Protein AF-X1U0W4-F1 (afdb_monomer_lite)

pLDDT: mean 75.21, std 20.57, range [31.91, 95.62]

Foldseek 3Di:
DVVLCVVPVAQAAQWEADPDAQQPGAAFDVVQDDRTDGSLSSDPPQNPPDPPDDRPWADPLFQQPDPSCPPHSFFQTKAFELLQNAHCDDPDPVVVSSHDTHHACVNDPCQQPAWTMKGKRGNHDYVQQQDLDRPDDQDQRQNSQMHHACRCSNVVGPHDPRCSCCRNVNRDPQNKMKTFTRDPDDPFAGKIWIWHDDPPDPDIDTPDIDRCDPQDPVRVVVVVVVVPD

Secondary structure (DSSP, 8-state):
-HHHHHHHSSPPPSEE--SSPPTT---S-TTTS--SEEGGGGSTTTT---TTPPPSS--TT-----TTTTT-TTBSSEEEETTTS-BS--S-TT-GGGBSSPPPGGG-SSGGGSEEEEE-SBSEE-GGGG-SS-SS---SSTTTT---TT-GGGGTS-PPTTTHHHHHH-SSGGGEEEEEE---S-SSPEEEEEEE--TT-SS-EEEEEEEE----HHHHHHHHHHTT-

Sequence (229 aa):
LFMYETENQTFPYSFHDSLTPPPGGYPGYGQYDRRAWWWFNYITNYSKKDKGKKTVIACPSKQIRNPKLIDNILCGNYGVNRSVCKSSDDIQSRREEFVGTPLSSSDILHPGQTLLIVDSGYSLISWWHVTDVPPVSLGSTIEDTAYVPGLEINKDKNLWPGQKWDAVTGRHPNKTINIGFADAKTSLPQRVEWYTRFADDAEFVLETVMVVEYLDESEIQAVIKDAGF

Structure (mmCIF, N/CA/C/O backbone):
data_AF-X1U0W4-F1
#
_entry.id   AF-X1U0W4-F1
#
loop_
_atom_site.group_PDB
_atom_site.id
_atom_site.type_symbol
_atom_site.label_atom_id
_atom_site.label_alt_id
_atom_site.label_comp_id
_atom_site.label_asym_id
_atom_site.label_entity_id
_atom_site.label_seq_id
_atom_site.pdbx_PDB_ins_code
_atom_site.Cartn_x
_atom_site.Cartn_y
_atom_site.Cartn_z
_atom_site.occupancy
_atom_site.B_iso_or_equiv
_atom_site.auth_seq_id
_atom_site.auth_comp_id
_atom_site.auth_asym_id
_atom_site.auth_atom_id
_atom_site.pdbx_PDB_model_num
ATOM 1 N N . LEU A 1 1 ? -2.675 -1.462 12.643 1.00 76.25 1 LEU A N 1
ATOM 2 C CA . LEU A 1 1 ? -3.984 -1.513 11.947 1.00 76.25 1 LEU A CA 1
ATOM 3 C C . LEU A 1 1 ? -5.050 -2.154 12.830 1.00 76.25 1 LEU A C 1
ATOM 5 O O . LEU A 1 1 ? -6.073 -1.524 13.031 1.00 76.25 1 LEU A O 1
ATOM 9 N N . PHE A 1 2 ? -4.772 -3.300 13.458 1.00 77.44 2 PHE A N 1
ATOM 10 C CA . PHE A 1 2 ? -5.705 -3.937 14.401 1.00 77.44 2 PHE A CA 1
ATOM 11 C C . PHE A 1 2 ? -6.130 -3.090 15.591 1.00 77.44 2 PHE A C 1
ATOM 13 O O . PHE A 1 2 ? -7.305 -3.078 15.902 1.00 77.44 2 PHE A O 1
ATOM 20 N N . MET A 1 3 ? -5.226 -2.334 16.228 1.00 78.88 3 MET A N 1
ATOM 21 C CA . MET A 1 3 ? -5.650 -1.421 17.307 1.00 78.88 3 MET A CA 1
ATOM 22 C C . MET A 1 3 ? -6.772 -0.488 16.855 1.00 78.88 3 MET A C 1
ATOM 24 O O . MET A 1 3 ? -7.764 -0.327 17.553 1.00 78.88 3 MET A O 1
ATOM 28 N N . TYR A 1 4 ? -6.605 0.095 15.665 1.00 83.62 4 TYR A N 1
ATOM 29 C CA . TYR A 1 4 ? -7.598 0.985 15.090 1.00 83.62 4 TYR A CA 1
ATOM 30 C C . TYR A 1 4 ? -8.909 0.238 14.842 1.00 83.62 4 TYR A C 1
ATOM 32 O O . TYR A 1 4 ? -9.966 0.745 15.198 1.00 83.62 4 TYR A O 1
ATOM 40 N N . GLU A 1 5 ? -8.844 -0.974 14.290 1.00 86.44 5 GLU A N 1
ATOM 41 C CA . GLU A 1 5 ? -10.023 -1.813 14.078 1.00 86.44 5 GLU A CA 1
ATOM 42 C C . GLU A 1 5 ? -10.738 -2.164 15.385 1.00 86.44 5 GLU A C 1
ATOM 44 O O . GLU A 1 5 ? -11.947 -1.996 15.470 1.00 86.44 5 GLU A O 1
ATOM 49 N N . THR A 1 6 ? -10.023 -2.572 16.433 1.00 84.81 6 THR A N 1
ATOM 50 C CA . THR A 1 6 ? -10.618 -2.864 17.744 1.00 84.81 6 THR A CA 1
ATOM 51 C C . THR A 1 6 ? -11.394 -1.662 18.288 1.00 84.81 6 THR A C 1
ATOM 53 O O . THR A 1 6 ? -12.482 -1.819 18.841 1.00 84.81 6 THR A O 1
ATOM 56 N N . GLU A 1 7 ? -10.862 -0.454 18.102 1.00 86.25 7 GLU A N 1
ATOM 57 C CA . GLU A 1 7 ? -11.475 0.792 18.569 1.00 86.25 7 GLU A CA 1
ATOM 58 C C . GLU A 1 7 ? -12.625 1.281 17.669 1.00 86.25 7 GLU A C 1
ATOM 60 O O . GLU A 1 7 ? -13.582 1.870 18.169 1.00 86.25 7 GLU A O 1
ATOM 65 N N . ASN A 1 8 ? -12.555 1.039 16.355 1.00 88.31 8 ASN A N 1
ATOM 66 C CA . ASN A 1 8 ? -13.447 1.643 15.351 1.00 88.31 8 ASN A CA 1
ATOM 67 C C . ASN A 1 8 ? -14.318 0.623 14.595 1.00 88.31 8 ASN A C 1
ATOM 69 O O . ASN A 1 8 ? -15.069 1.001 13.697 1.00 88.31 8 ASN A O 1
ATOM 73 N N . GLN A 1 9 ? -14.214 -0.662 14.937 1.00 90.75 9 GLN A N 1
ATOM 74 C CA . GLN A 1 9 ? -14.905 -1.811 14.334 1.00 90.75 9 GLN A CA 1
ATOM 75 C C . GLN A 1 9 ? -14.617 -2.048 12.841 1.00 90.75 9 GLN A C 1
ATOM 77 O O . GLN A 1 9 ? -15.222 -2.921 12.232 1.00 90.75 9 GLN A O 1
ATOM 82 N N . THR A 1 10 ? -13.703 -1.289 12.237 1.00 92.81 10 THR A N 1
ATOM 83 C CA . THR A 1 10 ? -13.303 -1.387 10.825 1.00 92.81 10 THR A CA 1
ATOM 84 C C . THR A 1 10 ? -11.822 -1.060 10.687 1.00 92.81 10 THR A C 1
ATOM 86 O O . THR A 1 10 ? -11.271 -0.290 11.479 1.00 92.81 10 THR A O 1
ATOM 89 N N . PHE A 1 11 ? -11.151 -1.615 9.676 1.00 93.38 11 PHE A N 1
ATOM 90 C CA . PHE A 1 11 ? -9.812 -1.153 9.314 1.00 93.38 11 PHE A CA 1
ATOM 91 C C . PHE A 1 11 ? -9.845 0.335 8.918 1.00 93.38 11 PHE A C 1
ATOM 93 O O . PHE A 1 11 ? -10.885 0.849 8.508 1.00 93.38 11 PHE A O 1
ATOM 100 N N . PRO A 1 12 ? -8.728 1.074 9.027 1.00 93.56 12 PRO A N 1
ATOM 101 C CA . PRO A 1 12 ? -8.729 2.468 8.615 1.00 93.56 12 PRO A CA 1
ATOM 102 C C . PRO A 1 12 ? -8.894 2.591 7.103 1.00 93.56 12 PRO A C 1
ATOM 104 O O . PRO A 1 12 ? -8.510 1.710 6.328 1.00 93.56 12 PRO A O 1
ATOM 107 N N . TYR A 1 13 ? -9.386 3.748 6.677 1.00 95.38 13 TYR A N 1
ATOM 108 C CA . TYR A 1 13 ? -9.339 4.124 5.274 1.00 95.38 13 TYR A CA 1
ATOM 109 C C . TYR A 1 13 ? -7.894 4.103 4.764 1.00 95.38 13 TYR A C 1
ATOM 111 O O . TYR A 1 13 ? -6.986 4.618 5.422 1.00 95.38 13 TYR A O 1
ATOM 119 N N . SER A 1 14 ? -7.673 3.551 3.566 1.00 93.75 14 SER A N 1
ATOM 120 C CA . SER A 1 14 ? -6.363 3.669 2.906 1.00 93.75 14 SER A CA 1
ATOM 121 C C . SER A 1 14 ? -6.021 5.118 2.587 1.00 93.75 14 SER A C 1
ATOM 123 O O . SER A 1 14 ? -4.880 5.556 2.748 1.00 93.75 14 SER A O 1
ATOM 125 N N . PHE A 1 15 ? -7.055 5.836 2.167 1.00 93.12 15 PHE A N 1
ATOM 126 C CA . PHE A 1 15 ? -7.071 7.230 1.792 1.00 93.12 15 PHE A CA 1
ATOM 127 C C . PHE A 1 15 ? -8.436 7.802 2.192 1.00 93.12 15 PHE A C 1
ATOM 129 O O . PHE A 1 15 ? -9.467 7.215 1.858 1.00 93.12 15 PHE A O 1
ATOM 136 N N . HIS A 1 16 ? -8.452 8.935 2.884 1.00 92.94 16 HIS A N 1
ATOM 137 C CA . HIS A 1 16 ? -9.664 9.644 3.272 1.00 92.94 16 HIS A CA 1
ATOM 138 C C . HIS A 1 16 ? -9.519 11.133 2.967 1.00 92.94 16 HIS A C 1
ATOM 140 O O . HIS A 1 16 ? -8.718 11.839 3.590 1.00 92.94 16 HIS A O 1
ATOM 146 N N . ASP A 1 17 ? -10.298 11.590 1.987 1.00 87.62 17 ASP A N 1
ATOM 147 C CA . ASP A 1 17 ? -10.369 12.999 1.617 1.00 87.62 17 ASP A CA 1
ATOM 148 C C . ASP A 1 17 ? -11.090 13.778 2.722 1.00 87.62 17 ASP A C 1
ATOM 150 O O . ASP A 1 17 ? -12.285 13.599 2.955 1.00 87.62 17 ASP A O 1
ATOM 154 N N . SER A 1 18 ? -10.339 14.603 3.448 1.00 84.31 18 SER A N 1
ATOM 155 C CA . SER A 1 18 ? -10.848 15.414 4.550 1.00 84.31 18 SER A CA 1
ATOM 156 C C . SER A 1 18 ? -10.426 16.860 4.353 1.00 84.31 18 SER A C 1
ATOM 158 O O . SER A 1 18 ? -9.273 17.153 4.036 1.00 84.31 18 SER A O 1
ATOM 160 N N . LEU A 1 19 ? -11.352 17.780 4.634 1.00 80.62 19 LEU A N 1
ATOM 161 C CA . LEU A 1 19 ? -11.098 19.222 4.614 1.00 80.62 19 LEU A CA 1
ATOM 162 C C . LEU A 1 19 ? -10.100 19.660 5.696 1.00 80.62 19 LEU A C 1
ATOM 164 O O . LEU A 1 19 ? -9.504 20.735 5.593 1.00 80.62 19 LEU A O 1
ATOM 168 N N . THR A 1 20 ? -9.922 18.852 6.743 1.00 89.00 20 THR A N 1
ATOM 169 C CA . THR A 1 20 ? -8.977 19.125 7.826 1.00 89.00 20 THR A CA 1
ATOM 170 C C . THR A 1 20 ? -7.677 18.353 7.606 1.00 89.00 20 THR A C 1
ATOM 172 O O . THR A 1 20 ? -7.717 17.149 7.357 1.00 89.00 20 THR A O 1
ATOM 175 N N . PRO A 1 21 ? -6.500 18.996 7.716 1.00 88.31 21 PRO A N 1
ATOM 176 C CA . PRO A 1 21 ? -5.234 18.290 7.575 1.00 88.31 21 PRO A CA 1
ATOM 177 C C . PRO A 1 21 ? -4.986 17.354 8.769 1.00 88.31 21 PRO A C 1
ATOM 179 O O . PRO A 1 21 ? -5.372 17.685 9.896 1.00 88.31 21 PRO A O 1
ATOM 182 N N . PRO A 1 22 ? -4.288 16.220 8.567 1.00 87.50 22 PRO A N 1
ATOM 183 C CA . PRO A 1 22 ? -3.859 15.384 9.678 1.00 87.50 22 PRO A CA 1
ATOM 184 C C . PRO A 1 22 ? -2.820 16.115 10.548 1.00 87.50 22 PRO A C 1
ATOM 186 O O . PRO A 1 22 ? -2.139 17.040 10.076 1.00 87.50 22 PRO A O 1
ATOM 189 N N . PRO A 1 23 ? -2.640 15.704 11.819 1.00 82.38 23 PRO A N 1
ATOM 190 C CA . PRO A 1 23 ? -1.612 16.277 12.679 1.00 82.38 23 PRO A CA 1
ATOM 191 C C . PRO A 1 23 ? -0.223 16.178 12.032 1.00 82.38 23 PRO A C 1
ATOM 193 O O . PRO A 1 23 ? 0.234 15.093 11.674 1.00 82.38 23 PRO A O 1
ATOM 196 N N . GLY A 1 24 ? 0.456 17.321 11.895 1.00 80.00 24 GLY A N 1
ATOM 197 C CA . GLY A 1 24 ? 1.764 17.416 11.238 1.00 80.00 24 GLY A CA 1
ATOM 198 C C . GLY A 1 24 ? 1.730 17.776 9.746 1.00 80.00 24 GLY A C 1
ATOM 199 O O . GLY A 1 24 ? 2.814 17.927 9.170 1.00 80.00 24 GLY A O 1
ATOM 200 N N . GLY A 1 25 ? 0.535 17.975 9.172 1.00 86.06 25 GLY A N 1
ATOM 201 C CA . GLY A 1 25 ? 0.306 18.365 7.777 1.00 86.06 25 GLY A CA 1
ATOM 202 C C . GLY A 1 25 ? 0.110 17.174 6.834 1.00 86.06 25 GLY A C 1
ATOM 203 O O . GLY A 1 25 ? 0.325 16.025 7.218 1.00 86.06 25 GLY A O 1
ATOM 204 N N . TYR A 1 26 ? -0.294 17.451 5.590 1.00 88.31 26 TYR A N 1
ATOM 205 C CA . TYR A 1 26 ? -0.472 16.411 4.573 1.00 88.31 26 TYR A CA 1
ATOM 206 C C . TYR A 1 26 ? 0.854 15.703 4.253 1.00 88.31 26 TYR A C 1
ATOM 208 O O . TYR A 1 26 ? 1.874 16.380 4.087 1.00 88.31 26 TYR A O 1
ATOM 216 N N . PRO A 1 27 ? 0.854 14.365 4.157 1.00 87.00 27 PRO A N 1
ATOM 217 C CA . PRO A 1 27 ? 2.030 13.608 3.761 1.00 87.00 27 PRO A CA 1
ATOM 218 C C . PRO A 1 27 ? 2.317 13.734 2.257 1.00 87.00 27 PRO A C 1
ATOM 220 O O . PRO A 1 27 ? 1.421 13.999 1.458 1.00 87.00 27 PRO A O 1
ATOM 223 N N . GLY A 1 28 ? 3.578 13.509 1.886 1.00 87.12 28 GLY A N 1
ATOM 224 C CA . GLY A 1 28 ? 4.042 13.546 0.499 1.00 87.12 28 GLY A CA 1
ATOM 225 C C . GLY A 1 28 ? 4.193 14.948 -0.091 1.00 87.12 28 GLY A C 1
ATOM 226 O O . GLY A 1 28 ? 4.258 15.954 0.620 1.00 87.12 28 GLY A O 1
ATOM 227 N N . TYR A 1 29 ? 4.296 15.010 -1.416 1.00 86.50 29 TYR A N 1
ATOM 228 C CA . TYR A 1 29 ? 4.468 16.242 -2.174 1.00 86.50 29 TYR A CA 1
ATOM 229 C C . TYR A 1 29 ? 3.191 16.554 -2.940 1.00 86.50 29 TYR A C 1
ATOM 231 O O . TYR A 1 29 ? 2.894 15.913 -3.941 1.00 86.50 29 TYR A O 1
ATOM 239 N N . GLY A 1 30 ? 2.478 17.610 -2.545 1.00 85.56 30 GLY A N 1
ATOM 240 C CA . GLY A 1 30 ? 1.173 17.957 -3.128 1.00 85.56 30 GLY A CA 1
ATOM 241 C C . GLY A 1 30 ? 1.150 18.290 -4.631 1.00 85.56 30 GLY A C 1
ATOM 242 O O . GLY A 1 30 ? 0.082 18.583 -5.152 1.00 85.56 30 GLY A O 1
ATOM 243 N N . GLN A 1 31 ? 2.297 18.294 -5.321 1.00 86.69 31 GLN A N 1
ATOM 244 C CA . GLN A 1 31 ? 2.361 18.338 -6.788 1.00 86.69 31 GLN A CA 1
ATOM 245 C C . GLN A 1 31 ? 2.055 16.970 -7.427 1.00 86.69 31 GLN A C 1
ATOM 247 O O . GLN A 1 31 ? 1.593 16.919 -8.563 1.00 86.69 31 GLN A O 1
ATOM 252 N N . TYR A 1 32 ? 2.355 15.879 -6.724 1.00 85.81 32 TYR A N 1
ATOM 253 C CA . TYR A 1 32 ? 2.266 14.503 -7.222 1.00 85.81 32 TYR A CA 1
ATOM 254 C C . TYR A 1 32 ? 1.276 13.663 -6.416 1.00 85.81 32 TYR A C 1
ATOM 256 O O . TYR A 1 32 ? 0.646 12.767 -6.967 1.00 85.81 32 TYR A O 1
ATOM 264 N N . ASP A 1 33 ? 1.149 13.971 -5.127 1.00 89.12 33 ASP A N 1
ATOM 265 C CA . ASP A 1 33 ? 0.367 13.216 -4.163 1.00 89.12 33 ASP A CA 1
ATOM 266 C C . ASP A 1 33 ? -0.932 13.942 -3.809 1.00 89.12 33 ASP A C 1
ATOM 268 O O . ASP A 1 33 ? -0.979 15.173 -3.677 1.00 89.12 33 ASP A O 1
ATOM 272 N N . ARG A 1 34 ? -1.990 13.159 -3.596 1.00 89.44 34 ARG A N 1
ATOM 273 C CA . ARG A 1 34 ? -3.270 13.671 -3.111 1.00 89.44 34 ARG A CA 1
ATOM 274 C C . ARG A 1 34 ? -3.130 14.173 -1.669 1.00 89.44 34 ARG A C 1
ATOM 276 O O . ARG A 1 34 ? -2.551 13.513 -0.804 1.00 89.44 34 ARG A O 1
ATOM 283 N N . ARG A 1 35 ? -3.703 15.348 -1.390 1.00 90.62 35 ARG A N 1
ATOM 284 C CA . ARG A 1 35 ? -3.776 15.913 -0.033 1.00 90.62 35 ARG A CA 1
ATOM 285 C C . ARG A 1 35 ? -4.922 15.261 0.724 1.00 90.62 35 ARG A C 1
ATOM 287 O O . ARG A 1 35 ? -6.070 15.573 0.447 1.00 90.62 35 ARG A O 1
ATOM 294 N N . ALA A 1 36 ? -4.603 14.377 1.658 1.00 90.56 36 ALA A N 1
ATOM 295 C CA . ALA A 1 36 ? -5.605 13.641 2.417 1.00 90.56 36 ALA A CA 1
ATOM 296 C C . ALA A 1 36 ? -5.029 13.014 3.684 1.00 90.56 36 ALA A C 1
ATOM 298 O O . ALA A 1 36 ? -3.831 13.123 3.971 1.00 90.56 36 ALA A O 1
ATOM 299 N N . TRP A 1 37 ? -5.899 12.325 4.415 1.00 92.94 37 TRP A N 1
ATOM 300 C CA . TRP A 1 37 ? -5.504 11.374 5.438 1.00 92.94 37 TRP A CA 1
ATOM 301 C C . TRP A 1 37 ? -5.190 10.039 4.779 1.00 92.94 37 TRP A C 1
ATOM 303 O O . TRP A 1 37 ? -5.964 9.530 3.975 1.00 92.94 37 TRP A O 1
ATOM 313 N N . TRP A 1 38 ? -4.057 9.460 5.138 1.00 92.12 38 TRP A N 1
ATOM 314 C CA . TRP A 1 38 ? -3.629 8.144 4.688 1.00 92.12 38 TRP A CA 1
ATOM 315 C C . TRP A 1 38 ? -3.721 7.164 5.850 1.00 92.12 38 TRP A C 1
ATOM 317 O O . TRP A 1 38 ? -3.696 7.575 7.010 1.00 92.12 38 TRP A O 1
ATOM 327 N N . TRP A 1 39 ? -3.789 5.865 5.563 1.00 92.38 39 TRP A N 1
ATOM 328 C CA . TRP A 1 39 ? -3.967 4.822 6.584 1.00 92.38 39 TRP A CA 1
ATOM 329 C C . TRP A 1 39 ? -3.039 4.957 7.800 1.00 92.38 39 TRP A C 1
ATOM 331 O O . TRP A 1 39 ? -3.448 4.713 8.933 1.00 92.38 39 TRP A O 1
ATOM 341 N N . PHE A 1 40 ? -1.788 5.374 7.591 1.00 88.12 40 PHE A N 1
ATOM 342 C CA . PHE A 1 40 ? -0.807 5.509 8.663 1.00 88.12 40 PHE A CA 1
ATOM 343 C C . PHE A 1 40 ? -1.086 6.697 9.590 1.00 88.12 40 PHE A C 1
ATOM 345 O O . PHE A 1 40 ? -0.627 6.695 10.727 1.00 88.12 40 PHE A O 1
ATOM 352 N N . ASN A 1 41 ? -1.876 7.688 9.159 1.00 87.75 41 ASN A N 1
ATOM 353 C CA . ASN A 1 41 ? -2.318 8.782 10.025 1.00 87.75 41 ASN A CA 1
ATOM 354 C C . ASN A 1 41 ? -3.247 8.293 11.143 1.00 87.75 41 ASN A C 1
ATOM 356 O O . ASN A 1 41 ? -3.365 8.964 12.164 1.00 87.75 41 ASN A O 1
ATOM 360 N N . TYR A 1 42 ? -3.869 7.126 10.962 1.00 85.50 42 TYR A N 1
ATOM 361 C CA . TYR A 1 42 ? -4.746 6.485 11.939 1.00 85.50 42 TYR A CA 1
ATOM 362 C C . TYR A 1 42 ? -4.006 5.553 12.904 1.00 85.50 42 TYR A C 1
ATOM 364 O O . TYR A 1 42 ? -4.624 4.930 13.763 1.00 85.50 42 TYR A O 1
ATOM 372 N N . ILE A 1 43 ? -2.683 5.434 12.776 1.00 79.12 43 ILE A N 1
ATOM 373 C CA . ILE A 1 43 ? -1.871 4.597 13.656 1.00 79.12 43 ILE A CA 1
ATOM 374 C C . ILE A 1 43 ? -1.323 5.446 14.799 1.00 79.12 43 ILE A C 1
ATOM 376 O O . ILE A 1 43 ? -0.653 6.463 14.592 1.00 79.12 43 ILE A O 1
ATOM 380 N N . THR A 1 44 ? -1.582 5.000 16.027 1.00 64.44 44 THR A N 1
ATOM 381 C CA . THR A 1 44 ? -1.081 5.622 17.253 1.00 64.44 44 THR A CA 1
ATOM 382 C C . THR A 1 44 ? 0.438 5.807 17.183 1.00 64.44 44 THR A C 1
ATOM 384 O O . THR A 1 44 ? 1.169 4.897 16.804 1.00 64.44 44 THR A O 1
ATOM 387 N N . ASN A 1 45 ? 0.922 6.992 17.566 1.00 59.53 45 ASN A N 1
ATOM 388 C CA . ASN A 1 45 ? 2.331 7.422 17.512 1.00 59.53 45 ASN A CA 1
ATOM 389 C C . ASN A 1 45 ? 2.906 7.779 16.130 1.00 59.53 45 ASN A C 1
ATOM 391 O O . ASN A 1 45 ? 4.031 8.273 16.092 1.00 59.53 45 ASN A O 1
ATOM 395 N N . TYR A 1 46 ? 2.162 7.661 15.024 1.00 59.88 46 TYR A N 1
ATOM 396 C CA . TYR A 1 46 ? 2.640 8.155 13.723 1.00 59.88 46 TYR A CA 1
ATOM 397 C C . TYR A 1 46 ? 2.937 9.669 13.747 1.00 59.88 46 TYR A C 1
ATOM 399 O O . TYR A 1 46 ? 3.966 10.132 13.258 1.00 59.88 46 TYR A O 1
ATOM 407 N N . SER A 1 47 ? 2.057 10.452 14.378 1.00 50.19 47 SER A N 1
ATOM 408 C CA . SER A 1 47 ? 2.147 11.918 14.427 1.00 50.19 47 SER A CA 1
ATOM 409 C C . SER A 1 47 ? 3.106 12.475 15.481 1.00 50.19 47 SER A C 1
ATOM 411 O O . SER A 1 47 ? 3.238 13.697 15.583 1.00 50.19 47 SER A O 1
ATOM 413 N N . LYS A 1 48 ? 3.796 11.631 16.262 1.00 48.94 48 LYS A N 1
ATOM 414 C CA . LYS A 1 48 ? 4.853 12.099 17.169 1.00 48.94 48 LYS A CA 1
ATOM 415 C C . LYS A 1 48 ? 6.098 12.421 16.336 1.00 48.94 48 LYS A C 1
ATOM 417 O O . LYS A 1 48 ? 7.083 11.692 16.358 1.00 48.94 48 LYS A O 1
ATOM 422 N N . LYS A 1 49 ? 6.040 13.537 15.594 1.00 45.28 49 LYS A N 1
ATOM 423 C CA . LYS A 1 49 ? 7.207 14.296 15.117 1.00 45.28 49 LYS A CA 1
ATOM 424 C C . LYS A 1 49 ? 7.974 14.780 16.349 1.00 45.28 49 LYS A C 1
ATOM 426 O O . LYS A 1 49 ? 7.927 15.956 16.700 1.00 45.28 49 LYS A O 1
ATOM 431 N N . ASP A 1 50 ? 8.627 13.863 17.043 1.00 40.91 50 ASP A N 1
ATOM 432 C CA . ASP A 1 50 ? 9.597 14.226 18.055 1.00 40.91 50 ASP A CA 1
ATOM 433 C C . ASP A 1 50 ? 10.935 14.451 17.357 1.00 40.91 50 ASP A C 1
ATOM 435 O O . ASP A 1 50 ? 11.287 13.734 16.414 1.00 40.91 50 ASP A O 1
ATOM 439 N N . LYS A 1 51 ? 11.638 15.507 17.762 1.00 39.34 51 LYS A N 1
ATOM 440 C CA . LYS A 1 51 ? 12.837 16.050 17.107 1.00 39.34 51 LYS A CA 1
ATOM 441 C C . LYS A 1 51 ? 14.002 15.047 17.142 1.00 39.34 51 LYS A C 1
ATOM 443 O O . LYS A 1 51 ? 14.926 15.200 17.931 1.00 39.34 51 LYS A O 1
ATOM 448 N N . GLY A 1 52 ? 13.957 14.029 16.285 1.00 46.94 52 GLY A N 1
ATOM 449 C CA . GLY A 1 52 ? 14.995 13.003 16.155 1.00 46.94 52 GLY A CA 1
ATOM 450 C C . GLY A 1 52 ? 14.491 11.574 15.939 1.00 46.94 52 GLY A C 1
ATOM 451 O O . GLY A 1 52 ? 15.302 10.720 15.589 1.00 46.94 52 GLY A O 1
ATOM 452 N N . LYS A 1 53 ? 13.189 11.287 16.095 1.00 44.44 53 LYS A N 1
ATOM 453 C CA . LYS A 1 53 ? 12.650 9.931 15.880 1.00 44.44 53 LYS A CA 1
ATOM 454 C C . LYS A 1 53 ? 12.095 9.778 14.462 1.00 44.44 53 LYS A C 1
ATOM 456 O O . LYS A 1 53 ? 11.246 10.552 14.024 1.00 44.44 53 LYS A O 1
ATOM 461 N N . LYS A 1 54 ? 12.628 8.795 13.726 1.00 48.56 54 LYS A N 1
ATOM 462 C CA . LYS A 1 54 ? 12.208 8.455 12.358 1.00 48.56 54 LYS A CA 1
ATOM 463 C C . LYS A 1 54 ? 10.743 8.002 12.346 1.00 48.56 54 LYS A C 1
ATOM 465 O O . LYS A 1 54 ? 10.279 7.342 13.270 1.00 48.56 54 LYS A O 1
ATOM 470 N N . THR A 1 55 ? 10.032 8.349 11.276 1.00 52.47 55 THR A N 1
ATOM 471 C CA . THR A 1 55 ? 8.681 7.860 10.968 1.00 52.47 55 THR A CA 1
ATOM 472 C C . THR A 1 55 ? 8.635 6.335 11.020 1.00 52.47 55 THR A C 1
ATOM 474 O O . THR A 1 55 ? 9.428 5.685 10.341 1.00 52.47 55 THR A O 1
ATOM 477 N N . VAL A 1 56 ? 7.684 5.778 11.775 1.00 57.03 56 VAL A N 1
ATOM 478 C CA . VAL A 1 56 ? 7.552 4.326 12.022 1.00 57.03 56 VAL A CA 1
ATOM 479 C C . VAL A 1 56 ? 7.323 3.524 10.731 1.00 57.03 56 VAL A C 1
ATOM 481 O O . VAL A 1 56 ? 7.650 2.346 10.670 1.00 57.03 56 VAL A O 1
ATOM 484 N N . ILE A 1 57 ? 6.800 4.152 9.672 1.00 70.12 57 ILE A N 1
ATOM 485 C CA . ILE A 1 57 ? 6.371 3.464 8.444 1.00 70.12 57 ILE A CA 1
ATOM 486 C C . ILE A 1 57 ? 7.253 3.876 7.267 1.00 70.12 57 ILE A C 1
ATOM 488 O O . ILE A 1 57 ? 6.791 4.411 6.262 1.00 70.12 57 ILE A O 1
ATOM 492 N N . ALA A 1 58 ? 8.556 3.660 7.419 1.00 74.25 58 ALA A N 1
ATOM 493 C CA . ALA A 1 58 ? 9.512 3.783 6.330 1.00 74.25 58 ALA A CA 1
ATOM 494 C C . ALA A 1 58 ? 10.259 2.462 6.154 1.00 74.25 58 ALA A C 1
ATOM 496 O O . ALA A 1 58 ? 10.813 1.941 7.121 1.00 74.25 58 ALA A O 1
ATOM 497 N N . CYS A 1 59 ? 10.293 1.930 4.930 1.00 81.00 59 CYS A N 1
ATOM 498 C CA . CYS A 1 59 ? 11.128 0.766 4.649 1.00 81.00 59 CYS A CA 1
ATOM 499 C C . CYS A 1 59 ? 12.597 1.231 4.612 1.00 81.00 59 CYS A C 1
ATOM 501 O O . CYS A 1 59 ? 12.941 2.068 3.769 1.00 81.00 59 CYS A O 1
ATOM 503 N N . PRO A 1 60 ? 13.479 0.738 5.506 1.00 78.94 60 PRO A N 1
ATOM 504 C CA . PRO A 1 60 ? 14.880 1.162 5.532 1.00 78.94 60 PRO A CA 1
ATOM 505 C C . PRO A 1 60 ? 15.640 0.711 4.280 1.00 78.94 60 PRO A C 1
ATOM 507 O O . PRO A 1 60 ? 16.620 1.342 3.896 1.00 78.94 60 PRO A O 1
ATOM 510 N N . SER A 1 61 ? 15.160 -0.346 3.624 1.00 84.00 61 SER A N 1
ATOM 511 C CA . SER A 1 61 ? 15.757 -0.918 2.420 1.00 84.00 61 SER A CA 1
ATOM 512 C C . SER A 1 61 ? 15.282 -0.253 1.128 1.00 84.00 61 SER A C 1
ATOM 514 O O . SER A 1 61 ? 15.708 -0.671 0.056 1.00 84.00 61 SER A O 1
ATOM 516 N N . LYS A 1 62 ? 14.414 0.770 1.184 1.00 85.94 62 LYS A N 1
ATOM 517 C CA . LYS A 1 62 ? 13.899 1.439 -0.020 1.00 85.94 62 LYS A CA 1
ATOM 518 C C . LYS A 1 62 ? 15.036 2.014 -0.871 1.00 85.94 62 LYS A C 1
ATOM 520 O O . LYS A 1 62 ? 15.873 2.767 -0.377 1.00 85.94 62 LYS A O 1
ATOM 525 N N . GLN A 1 63 ? 15.046 1.717 -2.171 1.00 85.06 63 GLN A N 1
ATOM 526 C CA . GLN A 1 63 ? 16.107 2.147 -3.095 1.00 85.06 63 GLN A CA 1
ATOM 527 C C . GLN A 1 63 ? 15.608 3.147 -4.144 1.00 85.06 63 GLN A C 1
ATOM 529 O O . GLN A 1 63 ? 15.902 3.034 -5.339 1.00 85.06 63 GLN A O 1
ATOM 534 N N . ILE A 1 64 ? 14.857 4.159 -3.707 1.00 86.50 64 ILE A N 1
ATOM 535 C CA . ILE A 1 64 ? 14.368 5.216 -4.597 1.00 86.50 64 ILE A CA 1
ATOM 536 C C . ILE A 1 64 ? 15.499 6.192 -4.927 1.00 86.50 64 ILE A C 1
ATOM 538 O O . ILE A 1 64 ? 15.998 6.908 -4.064 1.00 86.50 64 ILE A O 1
ATOM 542 N N . ARG A 1 65 ? 15.871 6.260 -6.210 1.00 85.50 65 ARG A N 1
ATOM 543 C CA . ARG A 1 65 ? 16.984 7.103 -6.697 1.00 85.50 65 ARG A CA 1
ATOM 544 C C . ARG A 1 65 ? 16.562 8.495 -7.171 1.00 85.50 65 ARG A C 1
ATOM 546 O O . ARG A 1 65 ? 17.382 9.241 -7.696 1.00 85.50 65 ARG A O 1
ATOM 553 N N . ASN A 1 66 ? 15.286 8.845 -7.031 1.00 87.31 66 ASN A N 1
ATOM 554 C CA . ASN A 1 66 ? 14.777 10.162 -7.401 1.00 87.31 66 ASN A CA 1
ATOM 555 C C . ASN A 1 66 ? 14.870 11.116 -6.198 1.00 87.31 66 ASN A C 1
ATOM 557 O O . ASN A 1 66 ? 14.167 10.885 -5.212 1.00 87.31 66 ASN A O 1
ATOM 561 N N . PRO A 1 67 ? 15.658 12.208 -6.273 1.00 85.75 67 PRO A N 1
ATOM 562 C CA . PRO A 1 67 ? 15.798 13.160 -5.169 1.00 85.75 67 PRO A CA 1
ATOM 563 C C . PRO A 1 67 ? 14.471 13.781 -4.727 1.00 85.75 67 PRO A C 1
ATOM 565 O O . PRO A 1 67 ? 14.311 14.126 -3.566 1.00 85.75 67 PRO A O 1
ATOM 568 N N . LYS A 1 68 ? 13.490 13.886 -5.634 1.00 85.12 68 LYS A N 1
ATOM 569 C CA . LYS A 1 68 ? 12.152 14.396 -5.309 1.00 85.12 68 LYS A CA 1
ATOM 5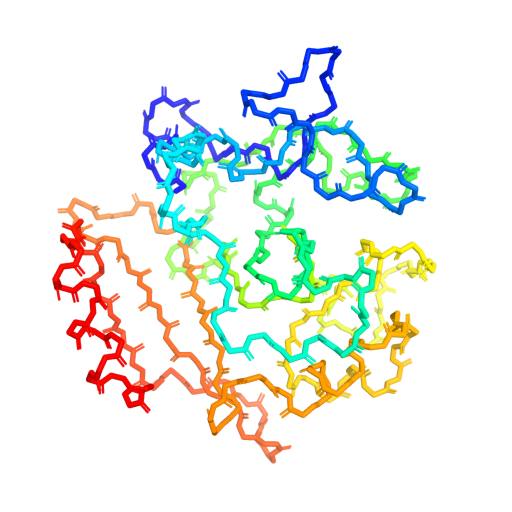70 C C . LYS A 1 68 ? 11.301 13.410 -4.518 1.00 85.12 68 LYS A C 1
ATOM 572 O O . LYS A 1 68 ? 10.236 13.794 -4.072 1.00 85.12 68 LYS A O 1
ATOM 577 N N . LEU A 1 69 ? 11.696 12.143 -4.424 1.00 86.19 69 LEU A N 1
ATOM 578 C CA . LEU A 1 69 ? 10.908 11.088 -3.785 1.00 86.19 69 LEU A CA 1
ATOM 579 C C . LEU A 1 69 ? 11.627 10.454 -2.587 1.00 86.19 69 LEU A C 1
ATOM 581 O O . LEU A 1 69 ? 11.007 9.689 -1.856 1.00 86.19 69 LEU A O 1
ATOM 585 N N . ILE A 1 70 ? 12.909 10.762 -2.371 1.00 81.12 70 ILE A N 1
ATOM 586 C CA . ILE A 1 70 ? 13.728 10.126 -1.329 1.00 81.12 70 ILE A CA 1
ATOM 587 C C . ILE A 1 70 ? 13.169 10.381 0.080 1.00 81.12 70 ILE A C 1
ATOM 589 O O . ILE A 1 70 ? 13.031 9.445 0.875 1.00 81.12 70 ILE A O 1
ATOM 593 N N . ASP A 1 71 ? 12.718 11.611 0.326 1.00 79.94 71 ASP A N 1
ATOM 594 C CA . ASP A 1 71 ? 12.071 12.031 1.571 1.00 79.94 71 ASP A CA 1
ATOM 595 C C . ASP A 1 71 ? 10.538 11.910 1.505 1.00 79.94 71 ASP A C 1
ATOM 597 O O . ASP A 1 71 ? 9.840 12.258 2.459 1.00 79.94 71 ASP A O 1
ATOM 601 N N . ASN A 1 72 ? 9.986 11.392 0.395 1.00 86.56 72 ASN A N 1
ATOM 602 C CA . ASN A 1 72 ? 8.554 11.137 0.295 1.00 86.56 72 ASN A CA 1
ATOM 603 C C . ASN A 1 72 ? 8.188 9.920 1.150 1.00 86.56 72 ASN A C 1
ATOM 605 O O . ASN A 1 72 ? 8.624 8.794 0.902 1.00 86.56 72 ASN A O 1
ATOM 609 N N . ILE A 1 73 ? 7.337 10.145 2.140 1.00 85.44 73 ILE A N 1
ATOM 610 C CA . ILE A 1 73 ? 6.805 9.099 3.016 1.00 85.44 73 ILE A CA 1
ATOM 611 C C . ILE A 1 73 ? 5.725 8.242 2.347 1.00 85.44 73 ILE A C 1
ATOM 613 O O . ILE A 1 73 ? 5.385 7.183 2.862 1.00 85.44 73 ILE A O 1
ATOM 617 N N . LEU A 1 74 ? 5.210 8.661 1.191 1.00 91.00 74 LEU A N 1
ATOM 618 C CA . LEU A 1 74 ? 4.262 7.879 0.404 1.00 91.00 74 LEU A CA 1
ATOM 619 C C . LEU A 1 74 ? 4.953 6.909 -0.554 1.00 91.00 74 LEU A C 1
ATOM 621 O O . LEU A 1 74 ? 4.304 6.007 -1.061 1.00 91.00 74 LEU A O 1
ATOM 625 N N . CYS A 1 75 ? 6.256 7.065 -0.809 1.00 91.31 75 CYS A N 1
ATOM 626 C CA . CYS A 1 75 ? 6.970 6.291 -1.822 1.00 91.31 75 CYS A CA 1
ATOM 627 C C . CYS A 1 75 ? 8.000 5.338 -1.215 1.00 91.31 75 CYS A C 1
ATOM 629 O O . CYS A 1 75 ? 8.799 5.722 -0.358 1.00 91.31 75 CYS A O 1
ATOM 631 N N . GLY A 1 76 ? 8.029 4.113 -1.742 1.00 88.06 76 GLY A N 1
ATOM 632 C CA . GLY A 1 76 ? 9.009 3.096 -1.359 1.00 88.06 76 GLY A CA 1
ATOM 633 C C . GLY A 1 76 ? 8.841 2.612 0.077 1.00 88.06 76 GLY A C 1
ATOM 634 O O . GLY A 1 76 ? 9.823 2.251 0.708 1.00 88.06 76 GLY A O 1
ATOM 635 N N . ASN A 1 77 ? 7.623 2.650 0.614 1.00 88.06 77 ASN A N 1
ATOM 636 C CA . ASN A 1 77 ? 7.320 2.234 1.984 1.00 88.06 77 ASN A CA 1
ATOM 637 C C . ASN A 1 77 ? 6.316 1.077 1.968 1.00 88.06 77 ASN A C 1
ATOM 639 O O . ASN A 1 77 ? 6.209 0.357 0.980 1.00 88.06 77 ASN A O 1
ATOM 643 N N . TYR A 1 78 ? 5.597 0.871 3.063 1.00 89.69 78 TYR A N 1
ATOM 644 C CA . TYR A 1 78 ? 4.565 -0.152 3.131 1.00 89.69 78 TYR A CA 1
ATOM 645 C C . TYR A 1 78 ? 3.253 0.362 2.524 1.00 89.69 78 TYR A C 1
ATOM 647 O O . TYR A 1 78 ? 2.832 1.488 2.803 1.00 89.69 78 TYR A O 1
ATOM 655 N N . GLY A 1 79 ? 2.620 -0.450 1.683 1.00 92.69 79 GLY A N 1
ATOM 656 C CA . GLY A 1 79 ? 1.323 -0.172 1.075 1.00 92.69 79 GLY A CA 1
ATOM 657 C C . GLY A 1 79 ? 0.234 -1.047 1.680 1.00 92.69 79 GLY A C 1
ATOM 658 O O . GLY A 1 79 ? 0.439 -2.247 1.853 1.00 92.69 79 GLY A O 1
ATOM 659 N N . VAL A 1 80 ? -0.924 -0.460 1.988 1.00 93.31 80 VAL A N 1
ATOM 660 C CA . VAL A 1 80 ? -2.096 -1.220 2.461 1.00 93.31 80 VAL A CA 1
ATOM 661 C C . VAL A 1 80 ? -2.961 -1.690 1.302 1.00 93.31 80 VAL A C 1
ATOM 663 O O . VAL A 1 80 ? -3.112 -0.983 0.302 1.00 93.31 80 VAL A O 1
ATOM 666 N N . ASN A 1 81 ? -3.553 -2.871 1.459 1.00 93.25 81 ASN A N 1
ATOM 667 C CA . ASN A 1 81 ? -4.481 -3.448 0.502 1.00 93.25 81 ASN A CA 1
ATOM 668 C C . ASN A 1 81 ? -5.771 -2.621 0.448 1.00 93.25 81 ASN A C 1
ATOM 670 O O . ASN A 1 81 ? -6.576 -2.632 1.380 1.00 93.25 81 ASN A O 1
ATOM 674 N N . ARG A 1 82 ? -5.982 -1.931 -0.673 1.00 92.81 82 ARG A N 1
ATOM 675 C CA . ARG A 1 82 ? -7.131 -1.047 -0.895 1.00 92.81 82 ARG A CA 1
ATOM 676 C C . ARG A 1 82 ? -8.479 -1.765 -0.945 1.00 92.81 82 ARG A C 1
ATOM 678 O O . ARG A 1 82 ? -9.497 -1.121 -0.728 1.00 92.81 82 ARG A O 1
ATOM 685 N N . SER A 1 83 ? -8.512 -3.068 -1.222 1.00 91.81 83 SER A N 1
ATOM 686 C CA . SER A 1 83 ? -9.760 -3.843 -1.162 1.00 91.81 83 SER A CA 1
ATOM 687 C C . SER A 1 83 ? -10.241 -4.052 0.278 1.00 91.81 83 SER A C 1
ATOM 689 O O . SER A 1 83 ? -11.434 -4.242 0.496 1.00 91.81 83 SER A O 1
ATOM 691 N N . VAL A 1 84 ? -9.323 -3.997 1.252 1.00 93.50 84 VAL A N 1
ATOM 692 C CA . VAL A 1 84 ? -9.609 -4.121 2.689 1.00 93.50 84 VAL A CA 1
ATOM 693 C C . VAL A 1 84 ? -9.717 -2.733 3.321 1.00 93.50 84 VAL A C 1
ATOM 695 O O . VAL A 1 84 ? -10.777 -2.341 3.808 1.00 93.50 84 VAL A O 1
ATOM 698 N N . CYS A 1 85 ? -8.637 -1.955 3.241 1.00 95.19 85 CYS A N 1
ATOM 699 C CA . CYS A 1 85 ? -8.588 -0.557 3.649 1.00 95.19 85 CYS A CA 1
ATOM 700 C C . CYS A 1 85 ? -9.136 0.302 2.503 1.00 95.19 85 CYS A C 1
ATOM 702 O O . CYS A 1 85 ? -8.366 0.873 1.731 1.00 95.19 85 CYS A O 1
ATOM 704 N N . LYS A 1 86 ? -10.455 0.373 2.328 1.00 95.31 86 LYS A N 1
ATOM 705 C CA . LYS A 1 86 ? -11.043 1.142 1.219 1.00 95.31 86 LYS A CA 1
ATOM 706 C C . LYS A 1 86 ? -10.712 2.630 1.303 1.00 95.31 86 LYS A C 1
ATOM 708 O O . LYS A 1 86 ? -10.332 3.146 2.353 1.00 95.31 86 LYS A O 1
ATOM 713 N N . SER A 1 87 ? -10.771 3.315 0.169 1.00 94.38 87 SER A N 1
ATOM 714 C CA . SER A 1 87 ? -10.660 4.770 0.109 1.00 94.38 87 SER A CA 1
ATOM 715 C C . SER A 1 87 ? -12.041 5.399 0.312 1.00 94.38 87 SER A C 1
ATOM 717 O O . SER A 1 87 ? -13.042 4.842 -0.133 1.00 94.38 87 SER A O 1
ATOM 719 N N . SER A 1 88 ? -12.121 6.560 0.967 1.00 93.56 88 SER A N 1
ATOM 720 C CA . SER A 1 88 ? -13.395 7.293 1.063 1.00 93.56 88 SER A CA 1
ATOM 721 C C . SER A 1 88 ? -13.851 7.791 -0.307 1.00 93.56 88 SER A C 1
ATOM 723 O O . SER A 1 88 ? -15.042 7.895 -0.569 1.00 93.56 88 SER A O 1
ATOM 725 N N . ASP A 1 89 ? -12.872 8.103 -1.156 1.00 87.12 89 ASP A N 1
ATOM 726 C CA . ASP A 1 89 ? -13.035 8.632 -2.498 1.00 87.12 89 ASP A CA 1
ATOM 727 C C . ASP A 1 89 ? -11.836 8.227 -3.375 1.00 87.12 89 ASP A C 1
ATOM 729 O O . ASP A 1 89 ? -10.697 8.101 -2.896 1.00 87.12 89 ASP A O 1
ATOM 733 N N . ASP A 1 90 ? -12.073 8.050 -4.671 1.00 84.06 90 ASP A N 1
ATOM 734 C CA . ASP A 1 90 ? -11.035 7.809 -5.671 1.00 84.06 90 ASP A CA 1
ATOM 735 C C . ASP A 1 90 ? -11.241 8.733 -6.876 1.00 84.06 90 ASP A C 1
ATOM 737 O O . ASP A 1 90 ? -12.358 8.997 -7.308 1.00 84.06 90 ASP A O 1
ATOM 741 N N . ILE A 1 91 ? -10.131 9.191 -7.452 1.00 73.69 91 ILE A N 1
ATOM 742 C CA . ILE A 1 91 ? -10.116 10.071 -8.622 1.00 73.69 91 ILE A CA 1
ATOM 743 C C . ILE A 1 91 ? -10.598 9.326 -9.876 1.00 73.69 91 ILE A C 1
ATOM 745 O O . ILE A 1 91 ? -11.068 9.946 -10.831 1.00 73.69 91 ILE A O 1
ATOM 749 N N . GLN A 1 92 ? -10.474 7.996 -9.911 1.00 74.88 92 GLN A N 1
ATOM 750 C CA . GLN A 1 92 ? -10.857 7.207 -11.078 1.00 74.88 92 GLN A CA 1
ATOM 751 C C . GLN A 1 92 ? -12.249 6.610 -10.933 1.00 74.88 92 GLN A C 1
ATOM 753 O O . GLN A 1 92 ? -12.472 5.719 -10.118 1.00 74.88 92 GLN A O 1
ATOM 758 N N . SER A 1 93 ? -13.143 6.986 -11.849 1.00 69.25 93 SER A N 1
ATOM 759 C CA . SER A 1 93 ? -14.509 6.450 -11.937 1.00 69.25 93 SER A CA 1
ATOM 760 C C . SER A 1 93 ? -14.587 4.932 -12.096 1.00 69.25 93 SER A C 1
ATOM 762 O O . SER A 1 93 ? -15.639 4.352 -11.897 1.00 69.25 93 SER A O 1
ATOM 764 N N . ARG A 1 94 ? -13.488 4.264 -12.460 1.00 77.19 94 ARG A N 1
ATOM 765 C CA . ARG A 1 94 ? -13.454 2.807 -12.635 1.00 77.19 94 ARG A CA 1
ATOM 766 C C . ARG A 1 94 ? -12.999 2.046 -11.390 1.00 77.19 94 ARG A C 1
ATOM 768 O O . ARG A 1 94 ? -12.944 0.826 -11.432 1.00 77.19 94 ARG A O 1
ATOM 775 N N . ARG A 1 95 ? -12.655 2.742 -10.303 1.00 84.38 95 ARG A N 1
ATOM 776 C CA . ARG A 1 95 ? -12.123 2.163 -9.056 1.00 84.38 95 ARG A CA 1
ATOM 777 C C . ARG A 1 95 ? -13.170 2.010 -7.959 1.00 84.38 95 ARG A C 1
ATOM 779 O O . ARG A 1 95 ? -12.824 1.965 -6.783 1.00 84.38 95 ARG A O 1
ATOM 786 N N . GLU A 1 96 ? -14.437 1.895 -8.343 1.00 86.06 96 GLU A N 1
ATOM 787 C CA . GLU A 1 96 ? -15.571 1.774 -7.420 1.00 86.06 96 GLU A CA 1
ATOM 788 C C . GLU A 1 96 ? -15.386 0.621 -6.418 1.00 86.06 96 GLU A C 1
ATOM 790 O O . GLU A 1 96 ? -15.756 0.755 -5.256 1.00 86.06 96 GLU A O 1
ATOM 795 N N . GLU A 1 97 ? -14.725 -0.477 -6.815 1.00 88.81 97 GLU A N 1
ATOM 796 C CA . GLU A 1 97 ? -14.444 -1.609 -5.915 1.00 88.81 97 GLU A CA 1
ATOM 797 C C . GLU A 1 97 ? -13.548 -1.243 -4.714 1.00 88.81 97 GLU A C 1
ATOM 799 O O . GLU A 1 97 ? -13.659 -1.851 -3.645 1.00 88.81 97 GLU A O 1
ATOM 804 N N . PHE A 1 98 ? -12.695 -0.223 -4.861 1.00 92.75 98 PHE A N 1
ATOM 805 C CA . PHE A 1 98 ? -11.767 0.249 -3.829 1.00 92.75 98 PHE A CA 1
ATOM 806 C C . PHE A 1 98 ? -12.314 1.439 -3.031 1.00 92.75 98 PHE A C 1
ATOM 808 O O . PHE A 1 98 ? -11.593 1.983 -2.192 1.00 92.75 98 PHE A O 1
ATOM 815 N N . VAL A 1 99 ? -13.561 1.852 -3.280 1.00 93.81 99 VAL A N 1
ATOM 816 C CA . VAL A 1 99 ? -14.215 2.986 -2.614 1.00 93.81 99 VAL A CA 1
ATOM 817 C C . VAL A 1 99 ? -15.320 2.498 -1.677 1.00 93.81 99 VAL A C 1
ATOM 819 O O . VAL A 1 99 ? -15.998 1.502 -1.937 1.00 93.81 99 VAL A O 1
ATOM 822 N N . GLY A 1 100 ? -15.492 3.194 -0.556 1.00 93.81 100 GLY A N 1
ATOM 823 C CA . GLY A 1 100 ? -16.559 2.955 0.414 1.00 93.81 100 GLY A CA 1
ATOM 824 C C . GLY A 1 100 ? -16.029 2.611 1.799 1.00 93.81 100 GLY A C 1
ATOM 825 O O . GLY A 1 100 ? -14.882 2.902 2.129 1.00 93.81 100 GLY A O 1
ATOM 826 N N . THR A 1 101 ? -16.875 1.997 2.624 1.00 95.00 101 THR A N 1
ATOM 827 C CA . THR A 1 101 ? -16.517 1.630 3.998 1.00 95.00 101 THR A CA 1
ATOM 828 C C . THR A 1 101 ? -15.441 0.537 4.004 1.00 95.00 101 THR A C 1
ATOM 830 O O . THR A 1 101 ? -15.628 -0.488 3.338 1.00 95.00 101 THR A O 1
ATOM 833 N N . PRO A 1 102 ? -14.321 0.726 4.725 1.00 95.62 102 PRO A N 1
ATOM 834 C CA . PRO A 1 102 ? -13.326 -0.315 4.922 1.00 95.62 102 PRO A CA 1
ATOM 835 C C . PRO A 1 102 ? -13.931 -1.550 5.580 1.00 95.62 102 PRO A C 1
ATOM 837 O O . PRO A 1 102 ? -14.886 -1.456 6.351 1.00 95.62 102 PRO A O 1
ATOM 840 N N . LEU A 1 103 ? -13.348 -2.705 5.286 1.00 93.88 103 LEU A N 1
ATOM 841 C CA . LEU A 1 103 ? -13.772 -3.955 5.902 1.00 93.88 103 LEU A CA 1
ATOM 842 C C . LEU A 1 103 ? -13.305 -4.017 7.359 1.00 93.88 103 LEU A C 1
ATOM 844 O O . LEU A 1 103 ? -12.311 -3.394 7.735 1.00 93.88 103 LEU A O 1
ATOM 848 N N . SER A 1 104 ? -13.996 -4.804 8.170 1.00 91.25 104 SER A N 1
ATOM 849 C CA . SER A 1 104 ? -13.442 -5.376 9.392 1.00 91.25 104 SER A CA 1
ATOM 850 C C . SER A 1 104 ? -12.832 -6.744 9.092 1.00 91.25 104 SER A C 1
ATOM 852 O O . SER A 1 104 ? -13.110 -7.374 8.070 1.00 91.25 104 SER A O 1
ATOM 854 N N . SER A 1 105 ? -12.026 -7.249 10.010 1.00 88.25 105 SER A N 1
ATOM 855 C CA . SER A 1 105 ? -11.522 -8.616 9.983 1.00 88.25 105 SER A CA 1
ATOM 856 C C . SER A 1 105 ? -12.662 -9.646 10.052 1.00 88.25 105 SER A C 1
ATOM 858 O O . SER A 1 105 ? -12.533 -10.736 9.500 1.00 88.25 105 SER A O 1
ATOM 860 N N . SER A 1 106 ? -13.816 -9.286 10.631 1.00 88.06 106 SER A N 1
ATOM 861 C CA . SER A 1 106 ? -15.017 -10.134 10.667 1.00 88.06 106 SER A CA 1
ATOM 862 C C . SER A 1 106 ? -15.764 -10.223 9.328 1.00 88.06 106 SER A C 1
ATOM 864 O O . SER A 1 106 ? -16.475 -11.200 9.095 1.00 88.06 106 SER A O 1
ATOM 866 N N . ASP A 1 107 ? -15.551 -9.259 8.424 1.00 89.00 107 ASP A N 1
ATOM 867 C CA . ASP A 1 107 ? -16.123 -9.251 7.068 1.00 89.00 107 ASP A CA 1
ATOM 868 C C . ASP A 1 107 ? -15.293 -10.078 6.073 1.00 89.00 107 ASP A C 1
ATOM 870 O O . ASP A 1 107 ? -15.689 -10.277 4.922 1.00 89.00 107 ASP A O 1
ATOM 874 N N . ILE A 1 108 ? -14.116 -10.550 6.491 1.00 87.38 108 ILE A N 1
ATOM 875 C CA . ILE A 1 108 ? -13.183 -11.291 5.647 1.00 87.38 108 ILE A CA 1
ATOM 876 C C . ILE A 1 108 ? -13.331 -12.786 5.949 1.00 87.38 108 ILE A C 1
ATOM 878 O O . ILE A 1 108 ? -13.213 -13.228 7.086 1.00 87.38 108 ILE A O 1
ATOM 882 N N . LEU A 1 109 ? -13.566 -13.603 4.918 1.00 83.69 109 LEU A N 1
ATOM 883 C CA . LEU A 1 109 ? -13.785 -15.045 5.103 1.00 83.69 109 LEU A CA 1
ATOM 884 C C . LEU A 1 109 ? -12.553 -15.759 5.688 1.00 83.69 109 LEU A C 1
ATOM 886 O O . LEU A 1 109 ? -12.675 -16.615 6.568 1.00 83.69 109 LEU A O 1
ATOM 890 N N . HIS A 1 110 ? -11.361 -15.388 5.208 1.00 79.94 110 HIS A N 1
ATOM 891 C CA . HIS A 1 110 ? -10.077 -15.932 5.659 1.00 79.94 110 HIS A CA 1
ATOM 892 C C . HIS A 1 110 ? -9.104 -14.802 6.018 1.00 79.94 110 HIS A C 1
ATOM 894 O O . HIS A 1 110 ? -8.168 -14.513 5.269 1.00 79.94 110 HIS A O 1
ATOM 900 N N . PRO A 1 111 ? -9.319 -14.146 7.168 1.00 77.75 111 PRO A N 1
ATOM 901 C CA . PRO A 1 111 ? -8.596 -12.935 7.541 1.00 77.75 111 PRO A CA 1
ATOM 902 C C . PRO A 1 111 ? -7.078 -13.177 7.650 1.00 77.75 111 PRO A C 1
ATOM 904 O O . PRO A 1 111 ? -6.284 -12.506 6.992 1.00 77.75 111 PRO A O 1
ATOM 907 N N . GLY A 1 112 ? -6.670 -14.246 8.345 1.00 75.56 112 GLY A N 1
ATOM 908 C CA . GLY A 1 112 ? -5.262 -14.656 8.472 1.00 75.56 112 GLY A CA 1
ATOM 909 C C . GLY A 1 112 ? -4.598 -15.162 7.181 1.00 75.56 112 GLY A C 1
ATOM 910 O O . GLY A 1 112 ? -3.422 -15.493 7.206 1.00 75.56 112 GLY A O 1
ATOM 911 N N . GLN A 1 113 ? -5.332 -15.236 6.066 1.00 76.94 113 GLN A N 1
ATOM 912 C CA . GLN A 1 113 ? -4.807 -15.554 4.728 1.00 76.94 113 GLN A CA 1
ATOM 913 C C . GLN A 1 113 ? -4.999 -14.391 3.744 1.00 76.94 113 GLN A C 1
ATOM 915 O O . GLN A 1 113 ? -4.670 -14.500 2.566 1.00 76.94 113 GLN A O 1
ATOM 920 N N . THR A 1 114 ? -5.537 -13.264 4.215 1.00 80.12 114 THR A N 1
ATOM 921 C CA . THR A 1 114 ? -5.775 -12.082 3.394 1.00 80.12 114 THR A CA 1
ATOM 922 C C . THR A 1 114 ? -4.657 -11.072 3.594 1.00 80.12 114 THR A C 1
ATOM 924 O O . THR A 1 114 ? -4.441 -10.571 4.697 1.00 80.12 114 THR A O 1
ATOM 927 N N . LEU A 1 115 ? -3.967 -10.750 2.500 1.00 84.12 115 LEU A N 1
ATOM 928 C CA . LEU A 1 115 ? -2.947 -9.709 2.444 1.00 84.12 115 LEU A CA 1
ATOM 929 C C . LEU A 1 115 ? -3.512 -8.364 2.929 1.00 84.12 115 LEU A C 1
ATOM 931 O O . LEU A 1 115 ? -4.456 -7.847 2.328 1.00 84.12 115 LEU A O 1
ATOM 935 N N . LEU A 1 116 ? -2.909 -7.772 3.960 1.00 86.94 116 LEU A N 1
ATOM 936 C CA . LEU A 1 116 ? -3.316 -6.472 4.504 1.00 86.94 116 LEU A CA 1
ATOM 937 C C . LEU A 1 116 ? -2.316 -5.368 4.169 1.00 86.94 116 LEU A C 1
ATOM 939 O O . LEU A 1 116 ? -2.713 -4.279 3.757 1.00 86.94 116 LEU A O 1
ATOM 943 N N . ILE A 1 117 ? -1.027 -5.637 4.347 1.00 89.81 117 ILE A N 1
ATOM 944 C CA . ILE A 1 117 ? 0.047 -4.668 4.137 1.00 89.81 117 ILE A CA 1
ATOM 945 C C . ILE A 1 117 ? 1.265 -5.367 3.543 1.00 89.81 117 ILE A C 1
ATOM 947 O O . ILE A 1 117 ? 1.540 -6.515 3.881 1.00 89.81 117 ILE A O 1
ATOM 951 N N . VAL A 1 118 ? 1.984 -4.691 2.653 1.00 88.38 118 VAL A N 1
ATOM 952 C CA . VAL A 1 118 ? 3.181 -5.240 2.000 1.00 88.38 118 VAL A CA 1
ATOM 953 C C . VAL A 1 118 ? 4.181 -4.149 1.668 1.00 88.38 118 VAL A C 1
ATOM 955 O O . VAL A 1 118 ? 3.805 -2.981 1.538 1.00 88.38 118 VAL A O 1
ATOM 958 N N . ASP A 1 119 ? 5.447 -4.510 1.483 1.00 89.62 119 ASP A N 1
ATOM 959 C CA . ASP A 1 119 ? 6.390 -3.641 0.783 1.00 89.62 119 ASP A CA 1
ATOM 960 C C . ASP A 1 119 ? 5.825 -3.181 -0.558 1.00 89.62 119 ASP A C 1
ATOM 962 O O . ASP A 1 119 ? 5.446 -3.977 -1.418 1.00 89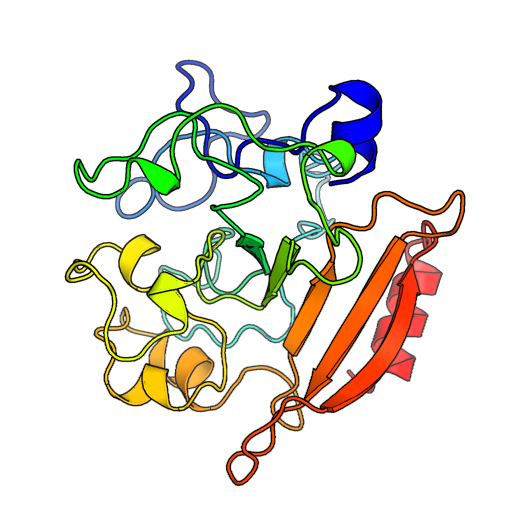.62 119 ASP A O 1
ATOM 966 N N . SER A 1 120 ? 5.787 -1.867 -0.747 1.00 91.69 120 SER A N 1
ATOM 967 C CA . SER A 1 120 ? 5.207 -1.276 -1.938 1.00 91.69 120 SER A CA 1
ATOM 968 C C . SER A 1 120 ? 6.012 -0.081 -2.435 1.00 91.69 120 SER A C 1
ATOM 970 O O . SER A 1 120 ? 6.728 0.612 -1.707 1.00 91.69 120 SER A O 1
ATOM 972 N N . GLY A 1 121 ? 5.925 0.173 -3.732 1.00 92.81 121 GLY A N 1
ATOM 973 C CA . GLY A 1 121 ? 6.394 1.405 -4.350 1.00 92.81 121 GLY A CA 1
ATOM 974 C C . GLY A 1 121 ? 5.639 2.642 -3.877 1.00 92.81 121 GLY A C 1
ATOM 975 O O . GLY A 1 121 ? 6.176 3.748 -3.966 1.00 92.81 121 GLY A O 1
ATOM 976 N N . TYR A 1 122 ? 4.431 2.453 -3.342 1.00 94.06 122 TYR A N 1
ATOM 977 C CA . TYR A 1 122 ? 3.547 3.517 -2.891 1.00 94.06 122 TYR A CA 1
ATOM 978 C C . TYR A 1 122 ? 2.749 3.106 -1.643 1.00 94.06 122 TYR A C 1
ATOM 980 O O . TYR A 1 122 ? 2.528 1.920 -1.411 1.00 94.06 122 TYR A O 1
ATOM 98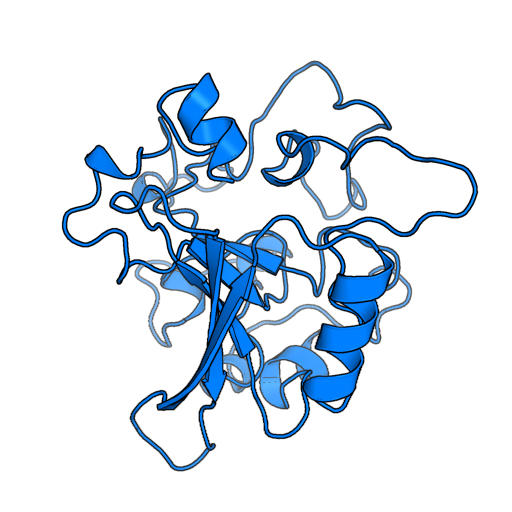8 N N . SER A 1 123 ? 2.251 4.057 -0.850 1.00 93.25 123 SER A N 1
ATOM 989 C CA . SER A 1 123 ? 1.473 3.774 0.373 1.00 93.25 123 SER A CA 1
ATOM 990 C C . SER A 1 123 ? 0.126 3.078 0.146 1.00 93.25 123 SER A C 1
ATOM 992 O O . SER A 1 123 ? -0.568 2.761 1.113 1.00 93.25 123 SER A O 1
ATOM 994 N N . LEU A 1 124 ? -0.216 2.788 -1.108 1.00 93.25 124 LEU A N 1
ATOM 995 C CA . LEU A 1 124 ? -1.356 1.984 -1.514 1.00 93.25 124 LEU A CA 1
ATOM 996 C C . LEU A 1 124 ? -0.895 0.783 -2.332 1.00 93.25 124 LEU A C 1
ATOM 998 O O . LEU A 1 124 ? 0.058 0.877 -3.105 1.00 93.25 124 LEU A O 1
ATOM 1002 N N . ILE A 1 125 ? -1.625 -0.321 -2.210 1.00 92.56 125 ILE A N 1
ATOM 1003 C CA . ILE A 1 125 ? -1.510 -1.454 -3.120 1.00 92.56 125 ILE A CA 1
ATOM 1004 C C . ILE A 1 125 ? -2.889 -2.065 -3.366 1.00 92.56 125 ILE A C 1
ATOM 1006 O O . ILE A 1 125 ? -3.792 -1.994 -2.538 1.00 92.56 125 ILE A O 1
ATOM 1010 N N . SER A 1 126 ? -3.065 -2.692 -4.513 1.00 91.00 126 SER A N 1
ATOM 1011 C CA . SER A 1 126 ? -4.247 -3.497 -4.806 1.00 91.00 126 SER A CA 1
ATOM 1012 C C . SER A 1 126 ? -3.860 -4.599 -5.772 1.00 91.00 126 SER A C 1
ATOM 1014 O O . SER A 1 126 ? -2.769 -4.575 -6.346 1.00 91.00 126 SER A O 1
ATOM 1016 N N . TRP A 1 127 ? -4.767 -5.546 -5.973 1.00 88.25 127 TRP A N 1
ATOM 1017 C CA . TRP A 1 127 ? -4.532 -6.673 -6.861 1.00 88.25 127 TRP A CA 1
ATOM 1018 C C . TRP A 1 127 ? -4.249 -6.240 -8.317 1.00 88.25 127 TRP A C 1
ATOM 1020 O O . TRP A 1 127 ? -3.468 -6.893 -9.003 1.00 88.25 127 TRP A O 1
ATOM 1030 N N . TRP A 1 128 ? -4.758 -5.078 -8.761 1.00 90.25 128 TRP A N 1
ATOM 1031 C CA . TRP A 1 128 ? -4.435 -4.488 -10.075 1.00 90.25 128 TRP A CA 1
ATOM 1032 C C . TRP A 1 128 ? -2.942 -4.195 -10.246 1.00 90.25 128 TRP A C 1
ATOM 1034 O O . TRP A 1 128 ? -2.413 -4.254 -11.350 1.00 90.25 128 TRP A O 1
ATOM 1044 N N . HIS A 1 129 ? -2.244 -3.897 -9.150 1.00 90.75 129 HIS A N 1
ATOM 1045 C CA . HIS A 1 129 ? -0.811 -3.630 -9.153 1.00 90.75 129 HIS A CA 1
ATOM 1046 C C . HIS A 1 129 ? 0.028 -4.909 -9.113 1.00 90.75 129 HIS A C 1
ATOM 1048 O O . HIS A 1 129 ? 1.252 -4.818 -9.080 1.00 90.75 129 HIS A O 1
ATOM 1054 N N . VAL A 1 130 ? -0.570 -6.098 -9.081 1.00 87.56 130 VAL A N 1
ATOM 1055 C CA . VAL A 1 130 ? 0.168 -7.373 -9.062 1.00 87.56 130 VAL A CA 1
ATOM 1056 C C . VAL A 1 130 ? -0.259 -8.331 -10.177 1.00 87.56 130 VAL A C 1
ATOM 1058 O O . VAL A 1 130 ? 0.109 -9.500 -10.154 1.00 87.56 130 VAL A O 1
ATOM 1061 N N . THR A 1 131 ? -0.976 -7.824 -11.181 1.00 86.81 131 THR A N 1
ATOM 1062 C CA . THR A 1 131 ? -1.339 -8.542 -12.409 1.00 86.81 131 THR A CA 1
ATOM 1063 C C . THR A 1 131 ? -0.723 -7.865 -13.634 1.00 86.81 131 THR A C 1
ATOM 1065 O O . THR A 1 131 ? -0.469 -6.660 -13.643 1.00 86.81 131 THR A O 1
ATOM 1068 N N . ASP A 1 132 ? -0.455 -8.669 -14.653 1.00 83.75 132 ASP A N 1
ATOM 1069 C CA . ASP A 1 132 ? -0.055 -8.285 -16.005 1.00 83.75 132 ASP A CA 1
ATOM 1070 C C . ASP A 1 132 ? -1.204 -7.654 -16.811 1.00 83.75 132 ASP A C 1
ATOM 1072 O O . ASP A 1 132 ? -0.969 -6.749 -17.612 1.00 83.75 132 ASP A O 1
ATOM 1076 N N . VAL A 1 133 ? -2.448 -8.084 -16.571 1.00 87.75 133 VAL A N 1
ATOM 1077 C CA . VAL A 1 133 ? -3.641 -7.612 -17.287 1.00 87.75 133 VAL A CA 1
ATOM 1078 C C . VAL A 1 133 ? -4.678 -7.081 -16.289 1.00 87.75 133 VAL A C 1
ATOM 1080 O O . VAL A 1 133 ? -5.641 -7.778 -15.958 1.00 87.75 133 VAL A O 1
ATOM 1083 N N . PRO A 1 134 ? -4.517 -5.844 -15.777 1.00 87.81 134 PRO A N 1
ATOM 1084 C CA . PRO A 1 134 ? -5.518 -5.254 -14.896 1.00 87.81 134 PRO A CA 1
ATOM 1085 C C . PRO A 1 134 ? -6.852 -5.059 -15.645 1.00 87.81 134 PRO A C 1
ATOM 1087 O O . PRO A 1 134 ? -6.843 -4.805 -16.853 1.00 87.81 134 PRO A O 1
ATOM 1090 N N . PRO A 1 135 ? -8.009 -5.102 -14.951 1.00 87.88 135 PRO A N 1
ATOM 1091 C CA . PRO A 1 135 ? -9.332 -4.922 -15.572 1.00 87.88 135 PRO A CA 1
ATOM 1092 C C . PRO A 1 135 ? -9.480 -3.610 -16.332 1.00 87.88 135 PRO A C 1
ATOM 1094 O O . PRO A 1 135 ? -10.291 -3.487 -17.249 1.00 87.88 135 PRO A O 1
ATOM 1097 N N . VAL A 1 136 ? -8.711 -2.608 -15.914 1.00 86.75 136 VAL A N 1
ATOM 1098 C CA . VAL A 1 136 ? -8.635 -1.301 -16.544 1.00 86.75 136 VAL A CA 1
ATOM 1099 C C . VAL A 1 136 ? -7.182 -0.872 -16.629 1.00 86.75 136 VAL A C 1
ATOM 1101 O O . VAL A 1 136 ? -6.370 -1.187 -15.760 1.00 86.75 136 VAL A O 1
ATOM 1104 N N . SER A 1 137 ? -6.857 -0.109 -17.667 1.00 86.06 137 SER A N 1
ATOM 1105 C CA . SER A 1 137 ? -5.530 0.476 -17.806 1.00 86.06 137 SER A CA 1
ATOM 1106 C C . SER A 1 137 ? -5.243 1.424 -16.642 1.00 86.06 137 SER A C 1
ATOM 1108 O O . SER A 1 137 ? -5.985 2.381 -16.417 1.00 86.06 137 SER A O 1
ATOM 1110 N N . LEU A 1 138 ? -4.153 1.155 -15.926 1.00 87.62 138 LEU A N 1
ATOM 1111 C CA . LEU A 1 138 ? -3.590 2.072 -14.942 1.00 87.62 138 LEU A CA 1
ATOM 1112 C C . LEU A 1 138 ? -2.991 3.283 -15.674 1.00 87.62 138 LEU A C 1
ATOM 1114 O O . LEU A 1 138 ? -2.413 3.145 -16.755 1.00 87.62 138 LEU A O 1
ATOM 1118 N N . GLY A 1 139 ? -3.176 4.477 -15.117 1.00 86.00 139 GLY A N 1
ATOM 1119 C CA . GLY A 1 139 ? -2.653 5.722 -15.662 1.00 86.00 139 GLY A CA 1
ATOM 1120 C C . GLY A 1 139 ? -1.173 5.939 -15.342 1.00 86.00 139 GLY A C 1
ATOM 1121 O O . GLY A 1 139 ? -0.414 5.013 -15.073 1.00 86.00 139 GLY A O 1
ATOM 1122 N N . SER A 1 140 ? -0.749 7.202 -15.398 1.00 86.44 140 SER A N 1
ATOM 1123 C CA . SER A 1 140 ? 0.636 7.626 -15.144 1.00 86.44 140 SER A CA 1
ATOM 1124 C C . SER A 1 140 ? 0.814 8.394 -13.832 1.00 86.44 140 SER A C 1
ATOM 1126 O O . SER A 1 140 ? 1.904 8.902 -13.559 1.00 86.44 140 SER A O 1
ATOM 1128 N N . THR A 1 141 ? -0.236 8.516 -13.016 1.00 89.12 141 THR A N 1
ATOM 1129 C CA . THR A 1 141 ? -0.123 9.106 -11.675 1.00 89.12 141 THR A CA 1
ATOM 1130 C C . THR A 1 141 ? 0.727 8.201 -10.792 1.00 89.12 141 THR A C 1
ATOM 1132 O O . THR A 1 141 ? 0.777 6.993 -10.994 1.00 89.12 141 THR A O 1
ATOM 1135 N N . ILE A 1 142 ? 1.411 8.766 -9.799 1.00 90.06 142 ILE A N 1
ATOM 1136 C CA . ILE A 1 142 ? 2.334 7.979 -8.974 1.00 90.06 142 ILE A CA 1
ATOM 1137 C C . ILE A 1 142 ? 1.634 6.813 -8.253 1.00 90.06 142 ILE A C 1
ATOM 1139 O O . ILE A 1 142 ? 2.204 5.727 -8.159 1.00 90.06 142 ILE A O 1
ATOM 1143 N N . GLU A 1 143 ? 0.375 7.007 -7.849 1.00 90.38 143 GLU A N 1
ATOM 1144 C CA . GLU A 1 143 ? -0.467 5.985 -7.215 1.00 90.38 143 GLU A CA 1
ATOM 1145 C C . GLU A 1 143 ? -0.745 4.810 -8.159 1.00 90.38 143 GLU A C 1
ATOM 1147 O O . GLU A 1 143 ? -0.669 3.657 -7.749 1.00 90.38 143 GLU A O 1
ATOM 1152 N N . ASP A 1 144 ? -1.008 5.096 -9.436 1.00 90.62 144 ASP A N 1
ATOM 1153 C CA . ASP A 1 144 ? -1.270 4.090 -10.473 1.00 90.62 144 ASP A CA 1
ATOM 1154 C C . ASP A 1 144 ? -0.026 3.291 -10.841 1.00 90.62 144 ASP A C 1
ATOM 1156 O O . ASP A 1 144 ? -0.111 2.174 -11.348 1.00 90.62 144 ASP A O 1
ATOM 1160 N N . THR A 1 145 ? 1.140 3.874 -10.583 1.00 91.88 145 THR A N 1
ATOM 1161 C CA . THR A 1 145 ? 2.425 3.217 -10.788 1.00 91.88 145 THR A CA 1
ATOM 1162 C C . THR A 1 145 ? 2.885 2.425 -9.571 1.00 91.88 145 THR A C 1
ATOM 1164 O O . THR A 1 145 ? 4.026 1.970 -9.556 1.00 91.88 145 THR A O 1
ATOM 1167 N N . ALA A 1 146 ? 2.032 2.239 -8.555 1.00 93.56 146 ALA A N 1
ATOM 1168 C CA . ALA A 1 146 ? 2.354 1.406 -7.406 1.00 93.56 146 ALA A CA 1
ATOM 1169 C C . ALA A 1 146 ? 2.701 -0.036 -7.823 1.00 93.56 146 ALA A C 1
ATOM 1171 O O . ALA A 1 146 ? 2.259 -0.574 -8.844 1.00 93.56 146 ALA A O 1
ATOM 1172 N N . TYR A 1 147 ? 3.540 -0.676 -7.017 1.00 93.75 147 TYR A N 1
ATOM 1173 C CA . TYR A 1 147 ? 4.077 -2.001 -7.297 1.00 93.75 147 TYR A CA 1
ATOM 1174 C C . TYR A 1 147 ? 4.463 -2.702 -6.006 1.00 93.75 147 TYR A C 1
ATOM 1176 O O . TYR A 1 147 ? 4.827 -2.045 -5.037 1.00 93.75 147 TYR A O 1
ATOM 1184 N N . VAL A 1 148 ? 4.478 -4.032 -6.033 1.00 93.06 148 VAL A N 1
ATOM 1185 C CA . VAL A 1 148 ? 5.213 -4.836 -5.051 1.00 93.06 148 VAL A CA 1
ATOM 1186 C C . VAL A 1 148 ? 6.615 -5.099 -5.616 1.00 93.06 148 VAL A C 1
ATOM 1188 O O . VAL A 1 148 ? 6.705 -5.534 -6.768 1.00 93.06 148 VAL A O 1
ATOM 1191 N N . PRO A 1 149 ? 7.705 -4.789 -4.892 1.00 91.62 149 PRO A N 1
ATOM 1192 C CA . PRO A 1 149 ? 9.075 -4.956 -5.380 1.00 91.62 149 PRO A CA 1
ATOM 1193 C C . PRO A 1 149 ? 9.408 -6.391 -5.796 1.00 91.62 149 PRO A C 1
ATOM 1195 O O . PRO A 1 149 ? 8.905 -7.348 -5.219 1.00 91.62 149 PRO A O 1
ATOM 1198 N N . GLY A 1 150 ? 10.295 -6.539 -6.780 1.00 88.31 150 GLY A N 1
ATOM 1199 C CA . GLY A 1 150 ? 10.848 -7.831 -7.199 1.00 88.31 150 GLY A CA 1
ATOM 1200 C C . GLY A 1 150 ? 9.934 -8.679 -8.086 1.00 88.31 150 GLY A C 1
ATOM 1201 O O . GLY A 1 150 ? 10.372 -9.717 -8.579 1.00 88.31 150 GLY A O 1
ATOM 1202 N N . LEU A 1 151 ? 8.694 -8.247 -8.343 1.00 87.00 151 LEU A N 1
ATOM 1203 C CA . LEU A 1 151 ? 7.802 -8.951 -9.262 1.00 87.00 151 LEU A CA 1
ATOM 1204 C C . LEU A 1 151 ? 8.200 -8.710 -10.721 1.00 87.00 151 LEU A C 1
ATOM 1206 O O . LEU A 1 151 ? 8.389 -7.571 -11.148 1.00 87.00 151 LEU A O 1
ATOM 1210 N N . GLU A 1 152 ? 8.253 -9.782 -11.511 1.00 86.31 152 GLU A N 1
ATOM 1211 C CA . GLU A 1 152 ? 8.667 -9.718 -12.916 1.00 86.31 152 GLU A CA 1
ATOM 1212 C C . GLU A 1 152 ? 7.788 -8.792 -13.766 1.00 86.31 152 GLU A C 1
ATOM 1214 O O . GLU A 1 152 ? 8.317 -8.019 -14.565 1.00 86.31 152 GLU A O 1
ATOM 1219 N N . ILE A 1 153 ? 6.478 -8.774 -13.506 1.00 88.50 153 ILE A N 1
ATOM 1220 C CA . ILE A 1 153 ? 5.509 -7.884 -14.165 1.00 88.50 153 ILE A CA 1
ATOM 1221 C C . ILE A 1 153 ? 5.897 -6.398 -14.080 1.00 88.50 153 ILE A C 1
ATOM 1223 O O . ILE A 1 153 ? 5.439 -5.587 -14.878 1.00 88.50 153 ILE A O 1
ATOM 1227 N N . ASN A 1 154 ? 6.738 -6.002 -13.115 1.00 91.94 154 ASN A N 1
ATOM 1228 C CA . ASN A 1 154 ? 7.172 -4.614 -12.975 1.00 91.94 154 ASN A CA 1
ATOM 1229 C C . ASN A 1 154 ? 8.087 -4.161 -14.120 1.00 91.94 154 ASN A C 1
ATOM 1231 O O . ASN A 1 154 ? 8.254 -2.956 -14.302 1.00 91.94 154 ASN A O 1
ATOM 1235 N N . LYS A 1 155 ? 8.680 -5.091 -14.885 1.00 89.69 155 LYS A N 1
ATOM 1236 C CA . LYS A 1 155 ? 9.518 -4.772 -16.053 1.00 89.69 155 LYS A CA 1
ATOM 1237 C C . LYS A 1 155 ? 8.728 -4.041 -17.141 1.00 89.69 155 LYS A C 1
ATOM 1239 O O . LYS A 1 155 ? 9.288 -3.147 -17.778 1.00 89.69 155 LYS A O 1
ATOM 1244 N N . ASP A 1 156 ? 7.449 -4.380 -17.280 1.00 89.12 156 ASP A N 1
ATOM 1245 C CA . ASP A 1 156 ? 6.567 -3.890 -18.345 1.00 89.12 156 ASP A CA 1
ATOM 1246 C C . ASP A 1 156 ? 5.651 -2.748 -17.884 1.00 89.12 156 ASP A C 1
ATOM 1248 O O . ASP A 1 156 ? 4.949 -2.129 -18.685 1.00 89.12 156 ASP A O 1
ATOM 1252 N N . LYS A 1 157 ? 5.677 -2.415 -16.589 1.00 89.00 157 LYS A N 1
ATOM 1253 C CA . LYS A 1 157 ? 4.907 -1.299 -16.040 1.00 89.00 157 LYS A CA 1
ATOM 1254 C C . LYS A 1 157 ? 5.521 0.050 -16.379 1.00 89.00 157 LYS A C 1
ATOM 1256 O O . LYS A 1 157 ? 6.737 0.249 -16.364 1.00 89.00 157 LYS A O 1
ATOM 1261 N N . ASN A 1 158 ? 4.644 1.032 -16.552 1.00 90.00 158 ASN A N 1
ATOM 1262 C CA . ASN A 1 158 ? 5.022 2.429 -16.692 1.00 90.00 158 ASN A CA 1
ATOM 1263 C C . ASN A 1 158 ? 5.343 3.054 -15.322 1.00 90.00 158 ASN A C 1
ATOM 1265 O O . ASN A 1 158 ? 4.524 3.766 -14.759 1.00 90.00 158 ASN A O 1
ATOM 1269 N N . LEU A 1 159 ? 6.510 2.744 -14.755 1.00 91.50 159 LEU A N 1
ATOM 1270 C CA . LEU A 1 159 ? 6.926 3.208 -13.424 1.00 91.50 159 LEU A CA 1
ATOM 1271 C C . LEU A 1 159 ? 7.468 4.645 -13.426 1.00 91.50 159 LEU A C 1
ATOM 1273 O O . LEU A 1 159 ? 8.086 5.087 -14.397 1.00 91.50 159 LEU A O 1
ATOM 1277 N N . TRP A 1 160 ? 7.344 5.352 -12.295 1.00 91.06 160 TRP A N 1
ATOM 1278 C CA . TRP A 1 160 ? 7.934 6.687 -12.162 1.00 91.06 160 TRP A CA 1
ATOM 1279 C C . TRP A 1 160 ? 9.473 6.664 -12.179 1.00 91.06 160 TRP A C 1
ATOM 1281 O O . TRP A 1 160 ? 10.109 5.714 -11.695 1.00 91.06 160 TRP A O 1
ATOM 1291 N N . PRO A 1 161 ? 10.120 7.744 -12.671 1.00 88.19 161 PRO A N 1
ATOM 1292 C CA . PRO A 1 161 ? 11.570 7.868 -12.629 1.00 88.19 161 PRO A CA 1
ATOM 1293 C C . PRO A 1 161 ? 12.124 7.667 -11.214 1.00 88.19 161 PRO A C 1
ATOM 1295 O O . PRO A 1 161 ? 11.680 8.303 -10.256 1.00 88.19 161 PRO A O 1
ATOM 1298 N N . GLY A 1 162 ? 13.122 6.789 -11.103 1.00 87.81 162 GLY A N 1
ATOM 1299 C CA . GLY A 1 162 ? 13.798 6.440 -9.850 1.00 87.81 162 GLY A CA 1
ATOM 1300 C C . GLY A 1 162 ? 13.171 5.297 -9.050 1.00 87.81 162 GLY A C 1
ATOM 1301 O O . GLY A 1 162 ? 13.791 4.879 -8.077 1.00 87.81 162 GLY A O 1
ATOM 1302 N N . GLN A 1 163 ? 12.017 4.762 -9.467 1.00 91.12 163 GLN A N 1
ATOM 1303 C CA . GLN A 1 163 ? 11.402 3.573 -8.858 1.00 91.12 163 GLN A CA 1
ATOM 1304 C C . GLN A 1 163 ? 11.803 2.258 -9.546 1.00 91.12 163 GLN A C 1
ATOM 1306 O O . GLN A 1 163 ? 11.774 1.208 -8.918 1.00 91.12 163 GLN A O 1
ATOM 1311 N N . LYS A 1 164 ? 12.209 2.297 -10.824 1.00 91.00 164 LYS A N 1
ATOM 1312 C CA . LYS A 1 164 ? 12.424 1.094 -11.653 1.00 91.00 164 LYS A CA 1
ATOM 1313 C C . LYS A 1 164 ? 13.377 0.064 -11.040 1.00 91.00 164 LYS A C 1
ATOM 1315 O O . LYS A 1 164 ? 13.105 -1.127 -11.117 1.00 91.00 164 LYS A O 1
ATOM 1320 N N . TRP A 1 165 ? 14.487 0.514 -10.455 1.00 89.06 165 TRP A N 1
ATOM 1321 C CA . TRP A 1 165 ? 15.456 -0.396 -9.837 1.00 89.06 165 TRP A CA 1
ATOM 1322 C C . TRP A 1 165 ? 14.841 -1.142 -8.651 1.00 89.06 165 TRP A C 1
ATOM 1324 O O . TRP A 1 165 ? 14.876 -2.365 -8.616 1.00 89.06 165 TRP A O 1
ATOM 1334 N N . ASP A 1 166 ? 14.217 -0.397 -7.739 1.00 89.44 166 ASP A N 1
ATOM 1335 C CA . ASP A 1 166 ? 13.522 -0.932 -6.568 1.00 89.44 166 ASP A CA 1
ATOM 1336 C C . ASP A 1 166 ? 12.400 -1.906 -6.974 1.00 89.44 166 ASP A C 1
ATOM 1338 O O . ASP A 1 166 ? 12.314 -3.021 -6.464 1.00 89.44 166 ASP A O 1
ATOM 1342 N N . ALA A 1 167 ? 11.608 -1.531 -7.981 1.00 91.56 167 ALA A N 1
ATOM 1343 C CA . ALA A 1 167 ? 10.501 -2.334 -8.481 1.00 91.56 167 ALA A CA 1
ATOM 1344 C C . ALA A 1 167 ? 10.934 -3.644 -9.147 1.00 91.56 167 ALA A C 1
ATOM 1346 O O . ALA A 1 167 ? 10.316 -4.677 -8.908 1.00 91.56 167 ALA A O 1
ATOM 1347 N N . VAL A 1 168 ? 11.962 -3.618 -9.999 1.00 90.00 168 VAL A N 1
ATOM 1348 C CA . VAL A 1 168 ? 12.355 -4.784 -10.811 1.00 90.00 168 VAL A CA 1
ATOM 1349 C C . VAL A 1 168 ? 13.324 -5.694 -10.066 1.00 90.00 168 VAL A C 1
ATOM 1351 O O . VAL A 1 168 ? 13.183 -6.913 -10.114 1.00 90.00 168 VAL A O 1
ATOM 1354 N N . THR A 1 169 ? 14.315 -5.122 -9.385 1.00 86.12 169 THR A N 1
ATOM 1355 C CA . THR A 1 169 ? 15.363 -5.904 -8.714 1.00 86.12 169 THR A CA 1
ATOM 1356 C C . THR A 1 169 ? 14.906 -6.411 -7.346 1.00 86.12 169 THR A C 1
ATOM 1358 O O . THR A 1 169 ? 15.429 -7.418 -6.869 1.00 86.12 169 THR A O 1
ATOM 1361 N N . GLY A 1 170 ? 13.911 -5.758 -6.739 1.00 85.38 170 GLY A N 1
ATOM 1362 C CA . GLY A 1 170 ? 13.580 -5.943 -5.331 1.00 85.38 170 GLY A CA 1
ATOM 1363 C C . GLY A 1 170 ? 14.482 -5.086 -4.441 1.00 85.38 170 GLY A C 1
ATOM 1364 O O . GLY A 1 170 ? 15.548 -4.628 -4.862 1.00 85.38 170 GLY A O 1
ATOM 1365 N N . ARG A 1 171 ? 14.027 -4.832 -3.211 1.00 83.56 171 ARG A N 1
ATOM 1366 C CA . ARG A 1 171 ? 14.698 -3.910 -2.280 1.00 83.56 171 ARG A CA 1
ATOM 1367 C C . ARG A 1 171 ? 15.390 -4.603 -1.104 1.00 83.56 171 ARG A C 1
ATOM 1369 O O . ARG A 1 171 ? 16.365 -4.067 -0.582 1.00 83.56 171 ARG A O 1
ATOM 1376 N N . HIS A 1 172 ? 14.932 -5.797 -0.728 1.00 78.94 172 HIS A N 1
ATOM 1377 C CA . HIS A 1 172 ? 15.523 -6.601 0.340 1.00 78.94 172 HIS A CA 1
ATOM 1378 C C . HIS A 1 172 ? 16.514 -7.640 -0.211 1.00 78.94 172 HIS A C 1
ATOM 1380 O O . HIS A 1 172 ? 16.390 -8.057 -1.373 1.00 78.94 172 HIS A O 1
ATOM 1386 N N . PRO A 1 173 ? 17.498 -8.076 0.603 1.00 74.06 173 PRO A N 1
ATOM 1387 C CA . PRO A 1 173 ? 18.333 -9.230 0.283 1.00 74.06 173 PRO A CA 1
ATOM 1388 C C . PRO A 1 173 ? 17.475 -10.432 -0.123 1.00 74.06 173 PRO A C 1
ATOM 1390 O O . PRO A 1 173 ? 16.355 -10.588 0.351 1.00 74.06 173 PRO A O 1
ATOM 1393 N N . ASN A 1 174 ? 17.978 -11.261 -1.037 1.00 72.75 174 ASN A N 1
ATOM 1394 C CA . ASN A 1 174 ? 17.280 -12.457 -1.532 1.00 72.75 174 ASN A CA 1
ATOM 1395 C C . ASN A 1 174 ? 15.886 -12.210 -2.142 1.00 72.75 174 ASN A C 1
ATOM 1397 O O . ASN A 1 174 ? 15.149 -13.163 -2.359 1.00 72.75 174 ASN A O 1
ATOM 1401 N N . LYS A 1 175 ? 15.538 -10.956 -2.478 1.00 69.38 175 LYS A N 1
ATOM 1402 C CA . LYS A 1 175 ? 14.224 -10.582 -3.033 1.00 69.38 175 LYS A CA 1
ATOM 1403 C C . LYS A 1 175 ? 13.055 -10.932 -2.105 1.00 69.38 175 LYS A C 1
ATOM 1405 O O . LYS A 1 175 ? 11.968 -11.273 -2.573 1.00 69.38 175 LYS A O 1
ATOM 1410 N N . THR A 1 176 ? 13.273 -10.837 -0.798 1.00 72.19 176 THR A N 1
ATOM 1411 C CA . THR A 1 176 ? 12.197 -10.991 0.181 1.00 72.19 176 THR A CA 1
ATOM 1412 C C . THR A 1 176 ? 11.270 -9.772 0.176 1.00 72.19 176 THR A C 1
ATOM 1414 O O . THR A 1 176 ? 11.648 -8.671 -0.249 1.00 72.19 176 THR A O 1
ATOM 1417 N N . ILE A 1 177 ? 10.034 -9.977 0.624 1.00 76.69 177 ILE A N 1
ATOM 1418 C CA . ILE A 1 177 ? 9.070 -8.909 0.888 1.00 76.69 177 ILE A CA 1
ATOM 1419 C C . ILE A 1 177 ? 8.437 -9.105 2.263 1.00 76.69 177 ILE A C 1
ATOM 1421 O O . ILE A 1 177 ? 8.136 -10.224 2.687 1.00 76.69 177 ILE A O 1
ATOM 1425 N N . ASN A 1 178 ? 8.200 -7.990 2.939 1.00 78.12 178 ASN A N 1
ATOM 1426 C CA . ASN A 1 178 ? 7.496 -7.938 4.209 1.00 78.12 178 ASN A CA 1
ATOM 1427 C C . ASN A 1 178 ? 6.006 -7.943 3.950 1.00 78.12 178 ASN A C 1
ATOM 1429 O O . ASN A 1 178 ? 5.513 -7.085 3.214 1.00 78.12 178 ASN A O 1
ATOM 1433 N N . ILE A 1 179 ? 5.291 -8.870 4.583 1.00 76.94 179 ILE A N 1
ATOM 1434 C CA . ILE A 1 179 ? 3.845 -8.986 4.466 1.00 76.94 179 ILE A CA 1
ATOM 1435 C C . ILE A 1 179 ? 3.200 -9.014 5.856 1.00 76.94 179 ILE A C 1
ATOM 1437 O O . ILE A 1 179 ? 3.644 -9.706 6.768 1.00 76.94 179 ILE A O 1
ATOM 1441 N N . GLY A 1 180 ? 2.106 -8.274 6.015 1.00 79.69 180 GLY A N 1
ATOM 1442 C CA . GLY A 1 180 ? 1.181 -8.420 7.134 1.00 79.69 180 GLY A CA 1
ATOM 1443 C C . GLY A 1 180 ? -0.197 -8.859 6.648 1.00 79.69 180 GLY A C 1
ATOM 1444 O O . GLY A 1 180 ? -0.665 -8.410 5.597 1.00 79.69 180 GLY A O 1
ATOM 1445 N N . PHE A 1 181 ? -0.854 -9.711 7.433 1.00 78.81 181 PHE A N 1
ATOM 1446 C CA . PHE A 1 181 ? -2.181 -10.259 7.141 1.00 78.81 181 PHE A CA 1
ATOM 1447 C C . PHE A 1 181 ? -3.268 -9.595 7.972 1.00 78.81 181 PHE A C 1
ATOM 1449 O O . PHE A 1 181 ? -3.013 -9.029 9.037 1.00 78.81 181 PHE A O 1
ATOM 1456 N N . ALA A 1 182 ? -4.498 -9.696 7.481 1.00 74.81 182 ALA A N 1
ATOM 1457 C CA . ALA A 1 182 ? -5.683 -9.229 8.172 1.00 74.81 182 ALA A CA 1
ATOM 1458 C C . ALA A 1 182 ? -6.142 -10.237 9.251 1.00 74.81 182 ALA A C 1
ATOM 1460 O O . ALA A 1 182 ? -7.264 -10.683 9.188 1.00 74.81 182 ALA A O 1
ATOM 1461 N N . ASP A 1 183 ? -5.334 -10.659 10.227 1.00 65.25 183 ASP A N 1
ATOM 1462 C CA . ASP A 1 183 ? -5.759 -11.635 11.251 1.00 65.25 183 ASP A CA 1
ATOM 1463 C C . ASP A 1 183 ? -6.909 -11.173 12.189 1.00 65.25 183 ASP A C 1
ATOM 1465 O O . ASP A 1 183 ? -6.739 -10.284 13.015 1.00 65.25 183 ASP A O 1
ATOM 1469 N N . ALA A 1 184 ? -8.072 -11.834 12.115 1.00 50.38 184 ALA A N 1
ATOM 1470 C CA . ALA A 1 184 ? -9.236 -11.586 12.979 1.00 50.38 184 ALA A CA 1
ATOM 1471 C C . ALA A 1 184 ? -9.252 -12.413 14.274 1.00 50.38 184 ALA A C 1
ATOM 1473 O O . ALA A 1 184 ? -10.122 -12.208 15.123 1.00 50.38 184 ALA A O 1
ATOM 1474 N N . LYS A 1 185 ? -8.426 -13.467 14.374 1.00 47.72 185 LYS A N 1
ATOM 1475 C CA . LYS A 1 185 ? -8.813 -14.656 15.150 1.00 47.72 185 LYS A CA 1
ATOM 1476 C C . LYS A 1 185 ? -7.961 -14.978 16.362 1.00 47.72 185 LYS A C 1
ATOM 1478 O O . LYS A 1 185 ? -8.173 -16.035 16.958 1.00 47.72 185 LYS A O 1
ATOM 1483 N N . THR A 1 186 ? -7.060 -14.106 16.793 1.00 40.81 186 THR A N 1
ATOM 1484 C CA . THR A 1 186 ? -6.252 -14.425 17.968 1.00 40.81 186 THR A CA 1
ATOM 1485 C C . THR A 1 186 ? -6.139 -13.278 18.952 1.00 40.81 186 THR A C 1
ATOM 1487 O O . THR A 1 186 ? -5.650 -12.200 18.637 1.00 40.81 186 THR A O 1
ATOM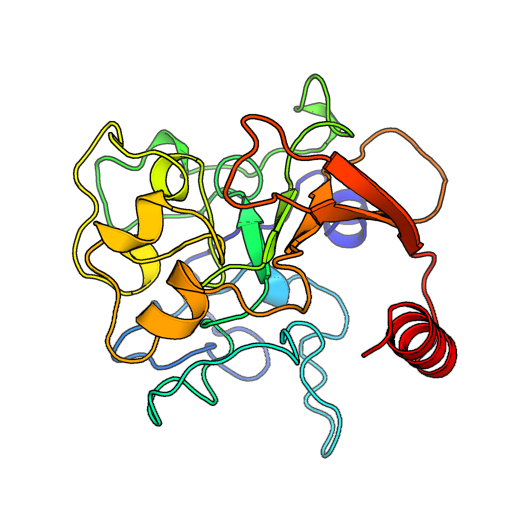 1490 N N . SER A 1 187 ? -6.450 -13.585 20.208 1.00 37.69 187 SER A N 1
ATOM 1491 C CA . SER A 1 187 ? -5.854 -12.976 21.398 1.00 37.69 187 SER A CA 1
ATOM 1492 C C . SER A 1 187 ? -4.350 -13.307 21.515 1.00 37.69 187 SER A C 1
ATOM 1494 O O . SER A 1 187 ? -3.869 -13.620 22.601 1.00 37.69 187 SER A O 1
ATOM 1496 N N . LEU A 1 188 ? -3.624 -13.300 20.391 1.00 32.84 188 LEU A N 1
ATOM 1497 C CA . LEU A 1 188 ? -2.184 -13.518 20.286 1.00 32.84 188 LEU A CA 1
ATOM 1498 C C . LEU A 1 188 ? -1.541 -12.334 19.536 1.00 32.84 188 LEU A C 1
ATOM 1500 O O . LEU A 1 188 ? -2.207 -11.700 18.715 1.00 32.84 188 LEU A O 1
ATOM 1504 N N . PRO A 1 189 ? -0.268 -12.028 19.824 1.00 35.03 189 PRO A N 1
ATOM 1505 C CA . PRO A 1 189 ? 0.523 -10.963 19.199 1.00 35.03 189 PRO A CA 1
ATOM 1506 C C . PRO A 1 189 ? 0.506 -10.903 17.660 1.00 35.03 189 PRO A C 1
ATOM 1508 O O . PRO A 1 189 ? 0.397 -11.920 16.978 1.00 35.03 189 PRO A O 1
ATOM 1511 N N . GLN A 1 190 ? 0.629 -9.684 17.112 1.00 44.09 190 GLN A N 1
ATOM 1512 C CA . GLN A 1 190 ? 0.422 -9.355 15.693 1.00 44.09 190 GLN A CA 1
ATOM 1513 C C . GLN A 1 190 ? 1.417 -10.095 14.789 1.00 44.09 190 GLN A C 1
ATOM 1515 O O . GLN A 1 190 ? 2.621 -9.929 14.904 1.00 44.09 190 GLN A O 1
ATOM 1520 N N . ARG A 1 191 ? 0.928 -10.894 13.844 1.00 41.44 191 ARG A N 1
ATOM 1521 C CA . ARG A 1 191 ? 1.752 -11.737 12.968 1.00 41.44 191 ARG A CA 1
ATOM 1522 C C . ARG A 1 191 ? 2.259 -10.958 11.741 1.00 41.44 191 ARG A C 1
ATOM 1524 O O . ARG A 1 191 ? 1.463 -10.446 10.956 1.00 41.44 191 ARG A O 1
ATOM 1531 N N . VAL A 1 192 ? 3.576 -10.882 11.567 1.00 41.47 192 VAL A N 1
ATOM 1532 C CA . VAL A 1 192 ? 4.276 -10.417 10.359 1.00 41.47 192 VAL A CA 1
ATOM 1533 C C . VAL A 1 192 ? 4.943 -11.619 9.713 1.00 41.47 192 VAL A C 1
ATOM 1535 O O . VAL A 1 192 ? 5.683 -12.361 10.352 1.00 41.47 192 VAL A O 1
ATOM 1538 N N . GLU A 1 193 ? 4.689 -11.828 8.437 1.00 42.81 193 GLU A N 1
ATOM 1539 C CA . GLU A 1 193 ? 5.192 -12.979 7.706 1.00 42.81 193 GLU A CA 1
ATOM 1540 C C . GLU A 1 193 ? 6.115 -12.527 6.574 1.00 42.81 193 GLU A C 1
ATOM 1542 O O . GLU A 1 193 ? 5.856 -11.541 5.881 1.00 42.81 193 GLU A O 1
ATOM 1547 N N . TRP A 1 194 ? 7.206 -13.261 6.399 1.00 40.06 194 TRP A N 1
ATOM 1548 C CA . TRP A 1 194 ? 8.251 -12.989 5.422 1.00 40.06 194 TRP A CA 1
ATOM 1549 C C . TRP A 1 194 ? 8.099 -13.966 4.272 1.00 40.06 194 TRP A C 1
ATOM 1551 O O . TRP A 1 194 ? 8.233 -15.178 4.463 1.00 40.06 194 TRP A O 1
ATOM 1561 N N . TYR A 1 195 ? 7.825 -13.438 3.085 1.00 40.91 195 TYR A N 1
ATOM 1562 C CA . TYR A 1 195 ? 7.701 -14.248 1.882 1.00 40.91 195 TYR A CA 1
ATOM 1563 C C . TYR A 1 195 ? 8.863 -13.963 0.946 1.00 40.91 195 TYR A C 1
ATOM 1565 O O . TYR A 1 195 ? 9.193 -12.807 0.666 1.00 40.91 195 TYR A O 1
ATOM 1573 N N . THR A 1 196 ? 9.437 -15.037 0.423 1.00 36.34 196 THR A N 1
ATOM 1574 C CA . THR A 1 196 ? 10.505 -14.998 -0.569 1.00 36.34 196 THR A CA 1
ATOM 1575 C C . THR A 1 196 ? 9.971 -15.589 -1.864 1.00 36.34 196 THR A C 1
ATOM 1577 O O . THR A 1 196 ? 9.352 -16.656 -1.874 1.00 36.34 196 THR A O 1
ATOM 1580 N N . ARG A 1 197 ? 10.180 -14.877 -2.976 1.00 35.75 197 ARG A N 1
ATOM 1581 C CA . ARG A 1 197 ? 9.943 -15.412 -4.319 1.00 35.75 197 ARG A CA 1
ATOM 1582 C C . ARG A 1 197 ? 11.252 -15.402 -5.089 1.00 35.75 197 ARG A C 1
ATOM 1584 O O . ARG A 1 197 ? 11.781 -14.341 -5.426 1.00 35.75 197 ARG A O 1
ATOM 1591 N N . PHE A 1 198 ? 11.755 -16.590 -5.394 1.00 32.78 198 PHE A N 1
ATOM 1592 C CA . PHE A 1 198 ? 12.876 -16.744 -6.308 1.00 32.78 198 PHE A CA 1
ATOM 1593 C C . PHE A 1 198 ? 12.387 -16.492 -7.739 1.00 32.78 198 PHE A C 1
ATOM 1595 O O . PHE A 1 198 ? 11.241 -16.782 -8.077 1.00 32.78 198 PHE A O 1
ATOM 1602 N N . ALA A 1 199 ? 13.236 -15.889 -8.576 1.00 31.91 199 ALA A N 1
ATOM 1603 C CA . ALA A 1 199 ? 12.860 -15.452 -9.929 1.00 31.91 199 ALA A CA 1
ATOM 1604 C C . ALA A 1 199 ? 12.394 -16.597 -10.845 1.00 31.91 199 ALA A C 1
ATOM 1606 O O . ALA A 1 199 ? 11.785 -16.333 -11.878 1.00 31.91 199 ALA A O 1
ATOM 1607 N N . ASP A 1 200 ? 12.649 -17.835 -10.431 1.00 35.50 200 ASP A N 1
ATOM 1608 C CA . ASP A 1 200 ? 12.468 -19.041 -11.222 1.00 35.50 200 ASP A CA 1
ATOM 1609 C C . ASP A 1 200 ? 11.281 -19.886 -10.703 1.00 35.50 200 ASP A C 1
ATOM 1611 O O . ASP A 1 200 ? 10.928 -20.888 -11.322 1.00 35.50 200 ASP A O 1
ATOM 1615 N N . ASP A 1 201 ? 10.633 -19.464 -9.605 1.00 35.75 201 ASP A N 1
ATOM 1616 C CA . ASP A 1 201 ? 9.560 -20.209 -8.939 1.00 35.75 201 ASP A CA 1
ATOM 1617 C C . ASP A 1 201 ? 8.164 -19.595 -9.156 1.00 35.75 201 ASP A C 1
ATOM 1619 O O . ASP A 1 201 ? 7.951 -18.371 -9.180 1.00 35.75 201 ASP A O 1
ATOM 1623 N N . ALA A 1 202 ? 7.182 -20.493 -9.301 1.00 37.22 202 ALA A N 1
ATOM 1624 C CA . ALA A 1 202 ? 5.772 -20.168 -9.516 1.00 37.22 202 ALA A CA 1
ATOM 1625 C C . ALA A 1 202 ? 5.020 -19.800 -8.223 1.00 37.22 202 ALA A C 1
ATOM 1627 O O . ALA A 1 202 ? 3.963 -19.173 -8.297 1.00 37.22 202 ALA A O 1
ATOM 1628 N N . GLU A 1 203 ? 5.556 -20.150 -7.051 1.00 37.41 203 GLU A N 1
ATOM 1629 C CA . GLU A 1 203 ? 4.900 -19.967 -5.752 1.00 37.41 203 GLU A CA 1
ATOM 1630 C C . GLU A 1 203 ? 5.767 -19.143 -4.788 1.00 37.41 203 GLU A C 1
ATOM 1632 O O . GLU A 1 203 ? 6.996 -19.171 -4.841 1.00 37.41 203 GLU A O 1
ATOM 1637 N N . PHE A 1 204 ? 5.117 -18.376 -3.909 1.00 41.91 204 PHE A N 1
ATOM 1638 C CA . PHE A 1 204 ? 5.790 -17.675 -2.816 1.00 41.91 204 PHE A CA 1
ATOM 1639 C C . PHE A 1 204 ? 6.052 -18.662 -1.680 1.00 41.91 204 PHE A C 1
ATOM 1641 O O . PHE A 1 204 ? 5.121 -19.316 -1.209 1.00 41.91 204 PHE A O 1
ATOM 1648 N N . VAL A 1 205 ? 7.293 -18.731 -1.202 1.00 41.62 205 VAL A N 1
ATOM 1649 C CA . VAL A 1 205 ? 7.646 -19.553 -0.042 1.00 41.62 205 VAL A CA 1
ATOM 1650 C C . VAL A 1 205 ? 7.691 -18.653 1.187 1.00 41.62 205 VAL A C 1
ATOM 1652 O O . VAL A 1 205 ? 8.413 -17.655 1.223 1.00 41.62 205 VAL A O 1
ATOM 1655 N N . LEU A 1 206 ? 6.886 -18.993 2.191 1.00 40.88 206 LEU A N 1
ATOM 1656 C CA . LEU A 1 206 ? 6.943 -18.382 3.515 1.00 40.88 206 LEU A CA 1
ATOM 1657 C C . LEU A 1 206 ? 8.239 -18.837 4.196 1.00 40.88 206 LEU A C 1
ATOM 1659 O O . LEU A 1 206 ? 8.351 -19.999 4.584 1.00 40.88 206 LEU A O 1
ATOM 1663 N N . GLU A 1 207 ? 9.215 -17.942 4.334 1.00 40.19 207 GLU A N 1
ATOM 1664 C CA . GLU A 1 207 ? 10.503 -18.282 4.951 1.00 40.19 207 GLU A CA 1
ATOM 1665 C C . GLU A 1 207 ? 10.493 -18.086 6.464 1.00 40.19 207 GLU A C 1
ATOM 1667 O O . GLU A 1 207 ? 11.169 -18.814 7.189 1.00 40.19 207 GLU A O 1
ATOM 1672 N N . THR A 1 208 ? 9.750 -17.109 6.984 1.00 36.44 208 THR A N 1
ATOM 1673 C CA . THR A 1 208 ? 9.721 -16.841 8.428 1.00 36.44 208 THR A CA 1
ATOM 1674 C C . THR A 1 208 ? 8.389 -16.236 8.843 1.00 36.44 208 THR A C 1
ATOM 1676 O O . THR A 1 208 ? 7.847 -15.356 8.181 1.00 36.44 208 THR A O 1
ATOM 1679 N N . VAL A 1 209 ? 7.866 -16.685 9.980 1.00 33.59 209 VAL A N 1
ATOM 1680 C CA . VAL A 1 209 ? 6.730 -16.059 10.660 1.00 33.59 209 VAL A CA 1
ATOM 1681 C C . VAL A 1 209 ? 7.278 -15.373 11.898 1.00 33.59 209 VAL A C 1
ATOM 1683 O O . VAL A 1 209 ? 7.791 -16.038 12.793 1.00 33.59 209 VAL A O 1
ATOM 1686 N N . MET A 1 210 ? 7.170 -14.052 11.952 1.00 35.00 210 MET A N 1
ATOM 1687 C CA . MET A 1 210 ? 7.446 -13.283 13.153 1.00 35.00 210 MET A CA 1
ATOM 1688 C C . MET A 1 210 ? 6.156 -12.851 13.815 1.00 35.00 210 MET A C 1
ATOM 1690 O O . MET A 1 210 ? 5.234 -12.327 13.202 1.00 35.00 210 MET A O 1
ATOM 1694 N N . VAL A 1 211 ? 6.111 -13.050 15.114 1.00 34.72 211 VAL A N 1
ATOM 1695 C CA . VAL A 1 211 ? 4.998 -12.650 15.948 1.00 34.72 211 VAL A CA 1
ATOM 1696 C C . VAL A 1 211 ? 5.431 -11.364 16.647 1.00 34.72 211 VAL A C 1
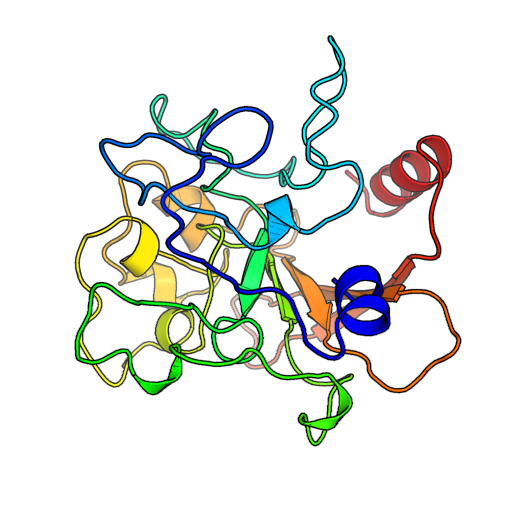ATOM 1698 O O . VAL A 1 211 ? 6.232 -11.382 17.574 1.00 34.72 211 VAL A O 1
ATOM 1701 N N . VAL A 1 212 ? 4.971 -10.231 16.126 1.00 32.66 212 VAL A N 1
ATOM 1702 C CA . VAL A 1 212 ? 5.203 -8.886 16.654 1.00 32.66 212 VAL A CA 1
ATOM 1703 C C . VAL A 1 212 ? 4.178 -8.630 17.758 1.00 32.66 212 VAL A C 1
ATOM 1705 O O . VAL A 1 212 ? 3.113 -8.040 17.573 1.00 32.66 212 VAL A O 1
ATOM 1708 N N . GLU A 1 213 ? 4.502 -9.103 18.956 1.00 34.38 213 GLU A N 1
ATOM 1709 C CA . GLU A 1 213 ? 4.019 -8.460 20.182 1.00 34.38 213 GLU A CA 1
ATOM 1710 C C . GLU A 1 213 ? 4.571 -7.023 20.199 1.00 34.38 213 GLU A C 1
ATOM 1712 O O . GLU A 1 213 ? 5.485 -6.742 19.432 1.00 34.38 213 GLU A O 1
ATOM 1717 N N . TYR A 1 214 ? 4.008 -6.068 20.949 1.00 37.12 214 TYR A N 1
ATOM 1718 C CA . TYR A 1 214 ? 4.533 -4.690 20.950 1.00 37.12 214 TYR A CA 1
ATOM 1719 C C . TYR A 1 214 ? 5.987 -4.668 21.421 1.00 37.12 214 TYR A C 1
ATOM 1721 O O . TYR A 1 214 ? 6.246 -4.514 22.609 1.00 37.12 214 TYR A O 1
ATOM 1729 N N . LEU A 1 215 ? 6.905 -4.822 20.471 1.00 39.56 215 LEU A N 1
ATOM 1730 C CA . LEU A 1 215 ? 8.324 -4.846 20.715 1.00 39.56 215 LEU A CA 1
ATOM 1731 C C . LEU A 1 215 ? 8.724 -3.424 21.068 1.00 39.56 215 LEU A C 1
ATOM 1733 O O . LEU A 1 215 ? 8.403 -2.470 20.344 1.00 39.56 215 LEU A O 1
ATOM 1737 N N . ASP A 1 216 ? 9.391 -3.270 22.202 1.00 43.69 216 ASP A N 1
ATOM 1738 C CA . ASP A 1 216 ? 10.018 -2.001 22.503 1.00 43.69 216 ASP A CA 1
ATOM 1739 C C . ASP A 1 216 ? 11.127 -1.699 21.476 1.00 43.69 216 ASP A C 1
ATOM 1741 O O . ASP A 1 216 ? 11.512 -2.521 20.637 1.00 43.69 216 ASP A O 1
ATOM 1745 N N . GLU A 1 217 ? 11.634 -0.469 21.491 1.00 40.78 217 GLU A N 1
ATOM 1746 C CA . GLU A 1 217 ? 12.619 -0.009 20.509 1.00 40.78 217 GLU A CA 1
ATOM 1747 C C . GLU A 1 217 ? 13.877 -0.905 20.471 1.00 40.78 217 GLU A C 1
ATOM 1749 O O . GLU A 1 217 ? 14.502 -1.020 19.420 1.00 40.78 217 GLU A O 1
ATOM 1754 N N . SER A 1 218 ? 14.227 -1.583 21.571 1.00 45.50 218 SER A N 1
ATOM 1755 C CA . SER A 1 218 ? 15.371 -2.499 21.640 1.00 45.50 218 SER A CA 1
ATOM 1756 C C . SER A 1 218 ? 15.075 -3.863 21.014 1.00 45.50 218 SER A C 1
ATOM 1758 O O . SER A 1 218 ? 15.926 -4.426 20.324 1.00 45.50 218 SER A O 1
ATOM 1760 N N . GLU A 1 219 ? 13.848 -4.349 21.163 1.00 43.91 219 GLU A N 1
ATOM 1761 C CA . GLU A 1 219 ? 13.390 -5.608 20.586 1.00 43.91 219 GLU A CA 1
ATOM 1762 C C . GLU A 1 219 ? 13.174 -5.491 19.068 1.00 43.91 219 GLU A C 1
ATOM 1764 O O . GLU A 1 219 ? 13.548 -6.392 18.318 1.00 43.91 219 GLU A O 1
ATOM 1769 N N . ILE A 1 220 ? 12.693 -4.338 18.583 1.00 43.34 220 ILE A N 1
ATOM 1770 C CA . ILE A 1 220 ? 12.631 -4.029 17.142 1.00 43.34 220 ILE A CA 1
ATOM 1771 C C . ILE A 1 220 ? 14.037 -4.059 16.523 1.00 43.34 220 ILE A C 1
ATOM 1773 O O . ILE A 1 220 ? 14.229 -4.602 15.437 1.00 43.34 220 ILE A O 1
ATOM 1777 N N . GLN A 1 221 ? 15.038 -3.496 17.206 1.00 43.28 221 GLN A N 1
ATOM 1778 C CA . GLN A 1 221 ? 16.425 -3.502 16.726 1.00 43.28 221 GLN A CA 1
ATOM 1779 C C . GLN A 1 221 ? 17.049 -4.902 16.764 1.00 43.28 221 GLN A C 1
ATOM 1781 O O . GLN A 1 221 ? 17.812 -5.250 15.865 1.00 43.28 221 GLN A O 1
ATOM 1786 N N . ALA A 1 222 ? 16.713 -5.721 17.764 1.00 45.56 222 ALA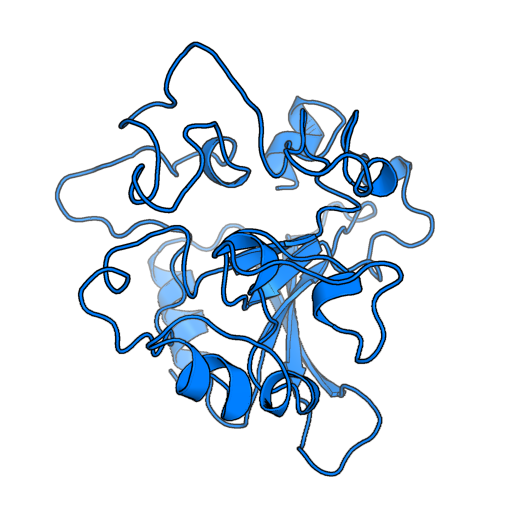 A N 1
ATOM 1787 C CA . ALA A 1 222 ? 17.142 -7.116 17.831 1.00 45.56 222 ALA A CA 1
ATOM 1788 C C . ALA A 1 222 ? 16.552 -7.944 16.682 1.00 45.56 222 ALA A C 1
ATOM 1790 O O . ALA A 1 222 ? 17.270 -8.706 16.047 1.00 45.56 222 ALA A O 1
ATOM 1791 N N . VAL A 1 223 ? 15.282 -7.717 16.349 1.00 43.53 223 VAL A N 1
ATOM 1792 C CA . VAL A 1 223 ? 14.604 -8.350 15.214 1.00 43.53 223 VAL A CA 1
ATOM 1793 C C . VAL A 1 223 ? 15.213 -7.944 13.871 1.00 43.53 223 VAL A C 1
ATOM 1795 O O . VAL A 1 223 ? 15.462 -8.798 13.024 1.00 43.53 223 VAL A O 1
ATOM 1798 N N . ILE A 1 224 ? 15.501 -6.653 13.678 1.00 43.16 224 ILE A N 1
ATOM 1799 C CA . ILE A 1 224 ? 16.202 -6.158 12.481 1.00 43.16 224 ILE A CA 1
ATOM 1800 C C . ILE A 1 224 ? 17.573 -6.842 12.349 1.00 43.16 224 ILE A C 1
ATOM 1802 O O . ILE A 1 224 ? 17.957 -7.252 11.256 1.00 43.16 224 ILE A O 1
ATOM 1806 N N . LYS A 1 225 ? 18.280 -7.018 13.469 1.00 43.25 225 LYS A N 1
ATOM 1807 C CA . LYS A 1 225 ? 19.596 -7.658 13.523 1.00 43.25 225 LYS A CA 1
ATOM 1808 C C . LYS A 1 225 ? 19.547 -9.169 13.250 1.00 43.25 225 LYS A C 1
ATOM 1810 O O . LYS A 1 225 ? 20.389 -9.664 12.506 1.00 43.25 225 LYS A O 1
ATOM 1815 N N . ASP A 1 226 ? 18.581 -9.894 13.814 1.00 41.66 226 ASP A N 1
ATOM 1816 C CA . ASP A 1 226 ? 18.409 -11.342 13.599 1.00 41.66 226 ASP A CA 1
ATOM 1817 C C . ASP A 1 226 ? 17.937 -11.668 12.175 1.00 41.66 226 ASP A C 1
ATOM 1819 O O . ASP A 1 226 ? 18.327 -12.689 11.612 1.00 41.66 226 ASP A O 1
ATOM 1823 N N . ALA A 1 227 ? 17.175 -10.766 11.548 1.00 41.09 227 ALA A N 1
ATOM 1824 C CA . ALA A 1 227 ? 16.804 -10.853 10.135 1.00 41.09 227 ALA A CA 1
ATOM 1825 C C . ALA A 1 227 ? 17.962 -10.509 9.166 1.00 41.09 227 ALA A C 1
ATOM 1827 O O . ALA A 1 227 ? 17.781 -10.552 7.949 1.00 41.09 227 ALA A O 1
ATOM 1828 N N . GLY A 1 228 ? 19.155 -10.193 9.686 1.00 35.19 228 GLY A N 1
ATOM 1829 C CA . GLY A 1 228 ? 20.370 -9.998 8.893 1.00 35.19 228 GLY A CA 1
ATOM 1830 C C . GLY A 1 228 ? 20.471 -8.655 8.162 1.00 35.19 228 GLY A C 1
ATOM 1831 O O . GLY A 1 228 ? 21.163 -8.587 7.144 1.00 35.19 228 GLY A O 1
ATOM 1832 N N . PHE A 1 229 ? 19.795 -7.609 8.651 1.00 38.72 229 PHE A N 1
ATOM 1833 C CA . PHE A 1 229 ? 19.925 -6.235 8.143 1.00 38.72 229 PHE A CA 1
ATOM 1834 C C . PHE A 1 229 ? 21.084 -5.459 8.781 1.00 38.72 229 PHE A C 1
ATOM 1836 O O . PHE A 1 229 ? 21.365 -5.655 9.987 1.00 38.72 229 PHE A O 1
#

Organism: NCBI:txid412755

Radius of gyration: 16.89 Å; chains: 1; bounding box: 37×39×41 Å